Protein AF-A0AB39QUK4-F1 (afdb_monomer)

pLDDT: mean 76.25, std 20.43, range [28.23, 97.81]

Secondary structure (DSSP, 8-state):
---------------------------------------HHHHHHHHHHHHHHHHHHHHHHHHHHHHTT-S------PPPPPPTT--SS--TTSHHHHHHHHGGGEEEEEEEETTT--EEEEEEEE-STT-EEEEEHHHHHHHHHS-EEEEEEETTS-EEEEEEEEEETTTTEEEEEE-S-----PPPPPPTT--TT-----

Foldseek 3Di:
DDDDDDDDDDDDDDDDDDDDDDDDDDPPPPPPPPPPPDCPVVVVVVVVVVVVVVVVVCVVVVVVCVVVVVDPPPPDPDDPDDPPPDPPDDDCPPPVNVCVLQQQFKKKKWKAAPQPRDIAIDMWGAADQQAKIKDFQVRCVSCVPRNIWIWIAGSVRDIFTWDWPDHDPVVRMTIIGTPDDGPRDGDDDDDPPDDPDDDDDD

Nearest PDB structures (foldseek):
  1y8t-assembly1_C  TM=9.220E-01  e=3.228E-09  Mycobacterium tuberculosis H37Rv
  7w4t-assembly1_A-3  TM=9.176E-01  e=7.264E-09  Mycobacterium tuberculosis H37Rv
  7w22-assembly1_A  TM=9.007E-01  e=6.855E-09  Mycobacterium tuberculosis H37Rv
  7w4r-assembly1_A  TM=9.167E-01  e=1.836E-08  Mycobacterium tuberculosis H37Rv
  7w4u-assembly1_A  TM=9.007E-01  e=3.093E-08  Mycobacterium tuberculosis H37Rv

Structure (mmCIF, N/CA/C/O backbone):
data_AF-A0AB39QUK4-F1
#
_entry.id   AF-A0AB39QUK4-F1
#
loop_
_atom_site.group_PDB
_atom_site.id
_atom_site.type_symbol
_atom_site.label_atom_id
_atom_site.label_alt_id
_atom_site.label_comp_id
_atom_site.label_asym_id
_atom_site.label_entity_id
_atom_site.label_seq_id
_atom_site.pdbx_PDB_ins_code
_atom_site.Cartn_x
_atom_site.Cartn_y
_atom_site.Cartn_z
_atom_site.occupancy
_atom_site.B_iso_or_equiv
_atom_site.auth_seq_id
_atom_site.auth_comp_id
_atom_site.auth_asym_id
_atom_site.auth_atom_id
_atom_site.pdbx_PDB_model_num
ATOM 1 N N . MET A 1 1 ? -2.797 -25.464 94.669 1.00 44.72 1 MET A N 1
ATOM 2 C CA . MET A 1 1 ? -1.493 -24.812 94.442 1.00 44.72 1 MET A CA 1
ATOM 3 C C . MET A 1 1 ? -1.703 -23.962 93.215 1.00 44.72 1 MET A C 1
ATOM 5 O O . MET A 1 1 ? -2.208 -24.487 92.232 1.00 44.72 1 MET A O 1
ATOM 9 N N . ASP A 1 2 ? -1.512 -22.665 93.385 1.00 43.62 2 ASP A N 1
ATOM 10 C CA . ASP A 1 2 ? -2.050 -21.581 92.558 1.00 43.62 2 ASP A CA 1
ATOM 11 C C . ASP A 1 2 ? -0.898 -20.645 92.155 1.00 43.62 2 ASP A C 1
ATOM 13 O O . ASP A 1 2 ? 0.206 -20.826 92.676 1.00 43.62 2 ASP A O 1
ATOM 17 N N . GLU A 1 3 ? -1.173 -19.659 91.294 1.00 44.34 3 GLU A N 1
ATOM 18 C CA . GLU A 1 3 ? -0.217 -18.706 90.696 1.00 44.34 3 GLU A CA 1
ATOM 19 C C . GLU A 1 3 ? 0.746 -19.373 89.677 1.00 44.34 3 GLU A C 1
ATOM 21 O O . GLU A 1 3 ? 1.198 -20.502 89.851 1.00 44.34 3 GLU A O 1
ATOM 26 N N . GLY A 1 4 ? 1.152 -18.763 88.561 1.00 39.19 4 GLY A N 1
ATOM 27 C CA . GLY A 1 4 ? 0.895 -17.432 88.004 1.00 39.19 4 GLY A CA 1
ATOM 28 C C . GLY A 1 4 ? 1.990 -17.128 86.962 1.00 39.19 4 GLY A C 1
ATOM 29 O O . GLY A 1 4 ? 3.138 -17.523 87.157 1.00 39.19 4 GLY A O 1
ATOM 30 N N . ILE A 1 5 ? 1.676 -16.484 85.830 1.00 54.88 5 ILE A N 1
ATOM 31 C CA . ILE A 1 5 ? 2.692 -16.118 84.814 1.00 54.88 5 ILE A CA 1
ATOM 32 C C . ILE A 1 5 ? 3.430 -14.842 85.245 1.00 54.88 5 ILE A C 1
ATOM 34 O O . ILE A 1 5 ? 2.769 -13.866 85.599 1.00 54.88 5 ILE A O 1
ATOM 38 N N . PRO A 1 6 ? 4.764 -14.779 85.068 1.00 58.59 6 PRO A N 1
ATOM 39 C CA . PRO A 1 6 ? 5.413 -13.500 84.796 1.00 58.59 6 PRO A CA 1
ATOM 40 C C . PRO A 1 6 ? 6.337 -13.510 83.562 1.00 58.59 6 PRO A C 1
ATOM 42 O O . PRO A 1 6 ? 7.096 -14.442 83.303 1.00 58.59 6 PRO A O 1
ATOM 45 N N . THR A 1 7 ? 6.309 -12.389 82.842 1.00 50.09 7 THR A N 1
ATOM 46 C CA . THR A 1 7 ? 7.284 -11.958 81.822 1.00 50.09 7 THR A CA 1
ATOM 47 C C . THR A 1 7 ? 7.965 -10.654 82.267 1.00 50.09 7 THR A C 1
ATOM 49 O O . THR A 1 7 ? 7.388 -9.934 83.080 1.00 50.09 7 THR A O 1
ATOM 52 N N . SER A 1 8 ? 9.085 -10.270 81.625 1.00 45.91 8 SER A N 1
ATOM 53 C CA . SER A 1 8 ? 9.864 -9.017 81.849 1.00 45.91 8 SER A CA 1
ATOM 54 C C . SER A 1 8 ? 10.762 -9.026 83.108 1.00 45.91 8 SER A C 1
ATOM 56 O O . SER A 1 8 ? 10.507 -9.857 83.980 1.00 45.91 8 SER A O 1
ATOM 58 N N . PRO A 1 9 ? 11.849 -8.207 83.217 1.00 49.88 9 PRO A N 1
ATOM 59 C CA . PRO A 1 9 ? 12.037 -6.788 82.797 1.00 49.88 9 PRO A CA 1
ATOM 60 C C . PRO A 1 9 ? 13.276 -6.551 81.869 1.00 49.88 9 PRO A C 1
ATOM 62 O O . PRO A 1 9 ? 13.897 -7.526 81.464 1.00 49.88 9 PRO A O 1
ATOM 65 N N . GLY A 1 10 ? 13.750 -5.348 81.468 1.00 32.50 10 GLY A N 1
ATOM 66 C CA . GLY A 1 10 ? 13.354 -3.925 81.635 1.00 32.50 10 GLY A CA 1
ATOM 67 C C . GLY A 1 10 ? 14.445 -2.932 81.113 1.00 32.50 10 GLY A C 1
ATOM 68 O O . GLY A 1 10 ? 15.577 -3.345 80.880 1.00 32.50 10 GLY A O 1
ATOM 69 N N . THR A 1 11 ? 14.112 -1.641 80.917 1.00 38.25 11 THR A N 1
ATOM 70 C CA . THR A 1 11 ? 14.932 -0.494 80.379 1.00 38.25 11 THR A CA 1
ATOM 71 C C . THR A 1 11 ? 15.335 0.537 81.479 1.00 38.25 11 THR A C 1
ATOM 73 O O . THR A 1 11 ? 14.935 0.276 82.616 1.00 38.25 11 THR A O 1
ATOM 76 N N . PRO A 1 12 ? 16.043 1.699 81.258 1.00 46.16 12 PRO A N 1
ATOM 77 C CA . PRO A 1 12 ? 16.538 2.414 80.040 1.00 46.16 12 PRO A CA 1
ATOM 78 C C . PRO A 1 12 ? 18.041 2.884 80.124 1.00 46.16 12 PRO A C 1
ATOM 80 O O . PRO A 1 12 ? 18.787 2.312 80.912 1.00 46.16 12 PRO A O 1
ATOM 83 N N . GLY A 1 13 ? 18.485 3.939 79.387 1.00 33.22 13 GLY A N 1
ATOM 84 C CA . GLY A 1 13 ? 19.632 4.792 79.826 1.00 33.22 13 GLY A CA 1
ATOM 85 C C . GLY A 1 13 ? 20.534 5.567 78.817 1.00 33.22 13 GLY A C 1
ATOM 86 O O . GLY A 1 13 ? 21.681 5.190 78.625 1.00 33.22 13 GLY A O 1
ATOM 87 N N . ASP A 1 14 ? 20.041 6.663 78.227 1.00 35.12 14 ASP A N 1
ATOM 88 C CA . ASP A 1 14 ? 20.630 8.016 77.993 1.00 3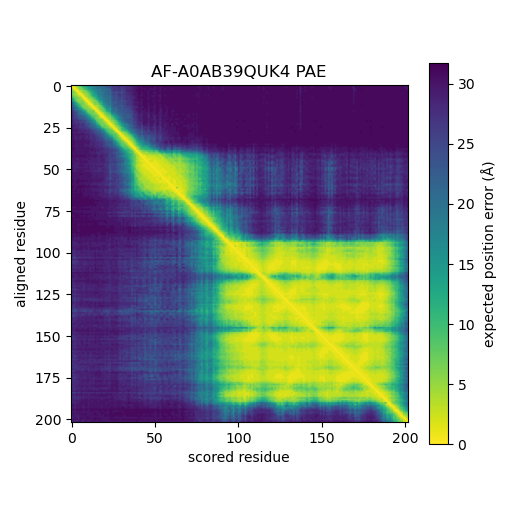5.12 14 ASP A CA 1
ATOM 89 C C . ASP A 1 14 ? 22.159 8.363 77.877 1.00 35.12 14 ASP A C 1
ATOM 91 O O . ASP A 1 14 ? 22.948 8.207 78.801 1.00 35.12 14 ASP A O 1
ATOM 95 N N . THR A 1 15 ? 22.480 9.072 76.774 1.00 36.03 15 THR A N 1
ATOM 96 C CA . THR A 1 15 ? 23.103 10.433 76.642 1.00 36.03 15 THR A CA 1
ATOM 97 C C . THR A 1 15 ? 24.513 10.822 77.198 1.00 36.03 15 THR A C 1
ATOM 99 O O . THR A 1 15 ? 24.744 10.881 78.401 1.00 36.03 15 THR A O 1
ATOM 102 N N . THR A 1 16 ? 25.330 11.424 76.298 1.00 35.38 16 THR A N 1
ATOM 103 C CA . THR A 1 16 ? 26.298 12.571 76.457 1.00 35.38 16 THR A CA 1
ATOM 104 C C . THR A 1 16 ? 27.831 12.335 76.431 1.00 35.38 16 THR A C 1
ATOM 106 O O . THR A 1 16 ? 28.390 11.727 77.333 1.00 35.38 16 THR A O 1
ATOM 109 N N . GLY A 1 17 ? 28.520 13.041 75.509 1.00 28.23 17 GLY A N 1
ATOM 110 C CA . GLY A 1 17 ? 29.919 13.524 75.638 1.00 28.23 17 GLY A CA 1
ATOM 111 C C . GLY A 1 17 ? 31.058 12.531 75.314 1.00 28.23 17 GLY A C 1
ATOM 112 O O . GLY A 1 17 ? 30.870 11.329 75.397 1.00 28.23 17 GLY A O 1
ATOM 113 N N . ASN A 1 18 ? 32.282 12.949 74.951 1.00 36.59 18 ASN A N 1
ATOM 114 C CA . ASN A 1 18 ? 32.805 14.271 74.562 1.00 36.59 18 ASN A CA 1
ATOM 115 C C . ASN A 1 18 ? 34.173 14.097 73.824 1.00 36.59 18 ASN A C 1
ATOM 117 O O . ASN A 1 18 ? 34.955 13.278 74.278 1.00 36.59 18 ASN A O 1
ATOM 121 N N . THR A 1 19 ? 34.405 14.846 72.724 1.00 36.53 19 THR A N 1
ATOM 122 C CA . THR A 1 19 ? 35.658 15.290 72.003 1.00 36.53 19 THR A CA 1
ATOM 123 C C . THR A 1 19 ? 37.094 14.756 72.322 1.00 36.53 19 THR A C 1
ATOM 125 O O . THR A 1 19 ? 37.320 14.192 73.384 1.00 36.53 19 THR A O 1
ATOM 128 N N . PRO A 1 20 ? 38.161 15.070 71.521 1.00 45.28 20 PRO A N 1
ATOM 129 C CA . PRO A 1 20 ? 38.280 15.484 70.099 1.00 45.28 20 PRO A CA 1
ATOM 130 C C . PRO A 1 20 ? 39.441 14.789 69.304 1.00 45.28 20 PRO A C 1
ATOM 132 O O . PRO A 1 20 ? 40.167 13.958 69.836 1.00 45.28 20 PRO A O 1
ATOM 135 N N . ALA A 1 21 ? 39.678 15.279 68.069 1.00 31.61 21 ALA A N 1
ATOM 136 C CA . ALA A 1 21 ? 40.970 15.407 67.348 1.00 31.61 21 ALA A CA 1
ATOM 137 C C . ALA A 1 21 ? 41.280 14.454 66.166 1.00 31.61 21 ALA A C 1
ATOM 139 O O . ALA A 1 21 ? 41.809 13.364 66.343 1.00 31.61 21 ALA A O 1
ATOM 140 N N . LEU A 1 22 ? 41.153 14.977 64.937 1.00 35.06 22 LEU A N 1
ATOM 141 C CA . LEU A 1 22 ? 42.323 15.446 64.172 1.00 35.06 22 LEU A CA 1
ATOM 142 C C . LEU A 1 22 ? 41.890 16.516 63.148 1.00 35.06 22 LEU A C 1
ATOM 144 O O . LEU A 1 22 ? 40.766 16.484 62.651 1.00 35.06 22 LEU A O 1
ATOM 148 N N . ALA A 1 23 ? 42.755 17.490 62.866 1.00 39.50 23 ALA A N 1
ATOM 149 C CA . ALA A 1 23 ? 42.455 18.589 61.952 1.00 39.50 23 ALA A CA 1
ATOM 150 C C . ALA A 1 23 ? 42.583 18.177 60.475 1.00 39.50 23 ALA A C 1
ATOM 152 O O . ALA A 1 23 ? 43.534 17.489 60.106 1.00 39.50 23 ALA A O 1
ATOM 153 N N . GLN A 1 24 ? 41.707 18.710 59.619 1.00 41.81 24 GLN A N 1
ATOM 154 C CA . GLN A 1 24 ? 42.041 18.965 58.217 1.00 41.81 24 GLN A CA 1
ATOM 155 C C . GLN A 1 24 ? 41.716 20.418 57.879 1.00 41.81 24 GLN A C 1
ATOM 157 O O . GLN A 1 24 ? 40.567 20.801 57.672 1.00 41.81 24 GLN A O 1
ATOM 162 N N . ASP A 1 25 ? 42.777 21.217 57.871 1.00 37.81 25 ASP A N 1
ATOM 163 C CA . ASP A 1 25 ? 42.781 22.590 57.392 1.00 37.81 25 ASP A CA 1
ATOM 164 C C . ASP A 1 25 ? 42.600 22.593 55.865 1.00 37.81 25 ASP A C 1
ATOM 166 O O . ASP A 1 25 ? 43.186 21.769 55.159 1.00 37.81 25 ASP A O 1
ATOM 170 N N . GLY A 1 26 ? 41.755 23.479 55.344 1.00 38.62 26 GLY A N 1
ATOM 171 C CA . GLY A 1 26 ? 41.251 23.335 53.973 1.00 38.62 26 GLY A CA 1
ATOM 172 C C . GLY A 1 26 ? 40.428 24.516 53.480 1.00 38.62 26 GLY A C 1
ATOM 173 O O . GLY A 1 26 ? 39.444 24.332 52.763 1.00 38.62 26 GLY A O 1
ATOM 174 N N . THR A 1 27 ? 40.806 25.730 53.890 1.00 43.62 27 THR A N 1
ATOM 175 C CA . THR A 1 27 ? 40.152 26.978 53.474 1.00 43.62 27 THR A CA 1
ATOM 176 C C . THR A 1 27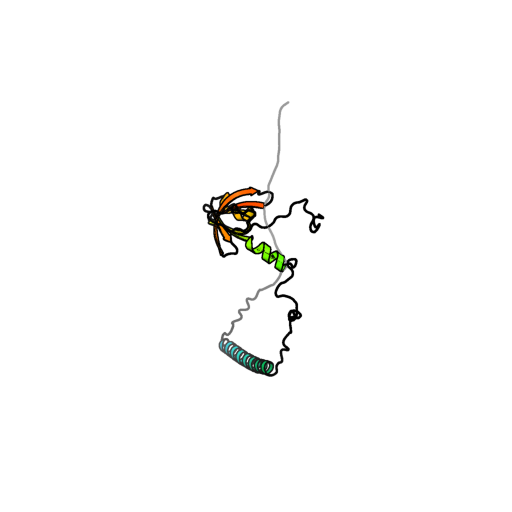 ? 40.049 27.048 51.948 1.00 43.62 27 THR A C 1
ATOM 178 O O . THR A 1 27 ? 41.018 27.366 51.257 1.00 43.62 27 THR A O 1
ATOM 181 N N . THR A 1 28 ? 38.851 26.792 51.412 1.00 44.62 28 THR A N 1
ATOM 182 C CA . THR A 1 28 ? 38.539 27.041 50.000 1.00 44.62 28 THR A CA 1
ATOM 183 C C . THR A 1 28 ? 38.440 28.547 49.812 1.00 44.62 28 THR A C 1
ATOM 185 O O . THR A 1 28 ? 37.370 29.149 49.896 1.00 44.62 28 THR A O 1
ATOM 188 N N . GLY A 1 29 ? 39.598 29.173 49.606 1.00 40.00 29 GLY A N 1
ATOM 189 C CA . GLY A 1 29 ? 39.691 30.581 49.270 1.00 40.00 29 GLY A CA 1
ATOM 190 C C . GLY A 1 29 ? 38.925 30.831 47.980 1.00 40.00 29 GLY A C 1
ATOM 191 O O . GLY A 1 29 ? 39.355 30.412 46.906 1.00 40.00 29 GLY A O 1
ATOM 192 N N . ALA A 1 30 ? 37.794 31.528 48.082 1.00 43.28 30 ALA A N 1
ATOM 193 C CA . ALA A 1 30 ? 37.079 32.033 46.925 1.00 43.28 30 ALA A CA 1
ATOM 194 C C . ALA A 1 30 ? 37.968 33.069 46.222 1.00 43.28 30 ALA A C 1
ATOM 196 O O . ALA A 1 30 ? 37.940 34.259 46.542 1.00 43.28 30 ALA A O 1
ATOM 197 N N . VAL A 1 31 ? 38.787 32.612 45.270 1.00 42.25 31 VAL A N 1
ATOM 198 C CA . VAL A 1 31 ? 39.588 33.487 44.414 1.00 42.25 31 VAL A CA 1
ATOM 199 C C . VAL A 1 31 ? 38.622 34.253 43.520 1.00 42.25 31 VAL A C 1
ATOM 201 O O . VAL A 1 31 ? 38.271 33.823 42.419 1.00 42.25 31 VAL A O 1
ATOM 204 N N . VAL A 1 32 ? 38.184 35.417 44.000 1.00 46.66 32 VAL A N 1
ATOM 205 C CA . VAL A 1 32 ? 37.456 36.397 43.201 1.00 46.66 32 VAL A CA 1
ATOM 206 C C . VAL A 1 32 ? 38.425 36.931 42.153 1.00 46.66 32 VAL A C 1
ATOM 208 O O . VAL A 1 32 ? 39.083 37.958 42.332 1.00 46.66 32 VAL A O 1
ATOM 211 N N . VAL A 1 33 ? 38.514 36.226 41.022 1.00 48.91 33 VAL A N 1
ATOM 212 C CA . VAL A 1 33 ? 39.170 36.731 39.819 1.00 48.91 33 VAL A CA 1
ATOM 213 C C . VAL A 1 33 ? 38.351 37.926 39.344 1.00 48.91 33 VAL A C 1
ATOM 215 O O . VAL A 1 33 ? 37.402 37.795 38.570 1.00 48.91 33 VAL A O 1
ATOM 218 N N . ARG A 1 34 ? 38.722 39.120 39.822 1.00 45.47 34 ARG A N 1
ATOM 219 C CA . ARG A 1 34 ? 38.178 40.405 39.378 1.00 45.47 34 ARG A CA 1
ATOM 220 C C . ARG A 1 34 ? 38.572 40.614 37.916 1.00 45.47 34 ARG A C 1
ATOM 222 O O . ARG A 1 34 ? 39.557 41.281 37.601 1.00 45.47 34 ARG A O 1
ATOM 229 N N . ARG A 1 35 ? 37.812 39.993 37.012 1.00 48.66 35 ARG A N 1
ATOM 230 C CA . ARG A 1 35 ? 38.087 39.924 35.575 1.00 48.66 35 ARG A CA 1
ATOM 231 C C . ARG A 1 35 ? 37.988 41.327 34.977 1.00 48.66 35 ARG A C 1
ATOM 233 O O . ARG A 1 35 ? 36.908 41.779 34.609 1.00 48.66 35 ARG A O 1
ATOM 240 N N . ARG A 1 36 ? 39.127 42.027 34.903 1.00 49.25 36 ARG A N 1
ATOM 241 C CA . ARG A 1 36 ? 39.266 43.399 34.387 1.00 49.25 36 ARG A CA 1
ATOM 242 C C . ARG A 1 36 ? 38.818 43.454 32.922 1.00 49.25 36 ARG A C 1
ATOM 244 O O . ARG A 1 36 ? 39.601 43.227 32.004 1.00 49.25 36 ARG A O 1
ATOM 251 N N . SER A 1 37 ? 37.536 43.729 32.698 1.00 51.81 37 SER A N 1
ATOM 252 C CA . SER A 1 37 ? 36.882 43.655 31.390 1.00 51.81 37 SER A CA 1
ATOM 253 C C . SER A 1 37 ? 37.222 44.860 30.508 1.00 51.81 37 SER A C 1
ATOM 255 O O . SER A 1 37 ? 36.383 45.730 30.289 1.00 51.81 37 SER A O 1
ATOM 257 N N . ARG A 1 38 ? 38.459 44.928 29.999 1.00 55.91 38 ARG A N 1
ATOM 258 C CA . ARG A 1 38 ? 38.892 46.021 29.106 1.00 55.91 38 ARG A CA 1
ATOM 259 C C . ARG A 1 38 ? 39.563 45.590 27.796 1.00 55.91 38 ARG A C 1
ATOM 261 O O . ARG A 1 38 ? 40.057 46.442 27.075 1.00 55.91 38 ARG A O 1
ATOM 268 N N . SER A 1 39 ? 39.519 44.298 27.460 1.00 58.50 39 SER A N 1
ATOM 269 C CA . SER A 1 39 ? 40.094 43.736 26.222 1.00 58.50 39 SER A CA 1
ATOM 270 C C . SER A 1 39 ? 39.120 42.916 25.362 1.00 58.50 39 SER A C 1
ATOM 272 O O . SER A 1 39 ? 39.518 42.406 24.322 1.00 58.50 39 SER A O 1
ATOM 274 N N . ARG A 1 40 ? 37.827 42.795 25.721 1.00 60.06 40 ARG A N 1
ATOM 275 C CA . ARG A 1 40 ? 36.852 42.061 24.875 1.00 60.06 40 ARG A CA 1
ATOM 276 C C . ARG A 1 40 ? 36.806 42.616 23.441 1.00 60.06 40 ARG A C 1
ATOM 278 O O . ARG A 1 40 ? 36.806 41.833 22.503 1.00 60.06 40 ARG A O 1
ATOM 285 N N . GLY A 1 41 ? 36.857 43.942 23.277 1.00 60.91 41 GLY A N 1
ATOM 286 C CA . GLY A 1 41 ? 36.929 44.584 21.960 1.00 60.91 41 GLY A CA 1
ATOM 287 C C . GLY A 1 41 ? 38.209 44.252 21.184 1.00 60.91 41 GLY A C 1
ATOM 288 O O . GLY A 1 41 ? 38.128 43.911 20.011 1.00 60.91 41 GLY A O 1
ATOM 289 N N . THR A 1 42 ? 39.381 44.266 21.830 1.00 69.06 42 THR A N 1
ATOM 290 C CA . THR A 1 42 ? 40.654 43.946 21.156 1.00 69.06 42 THR A CA 1
ATOM 291 C C . THR A 1 42 ? 40.762 42.465 20.791 1.00 69.06 42 THR A C 1
ATOM 293 O O . THR A 1 42 ? 41.303 42.148 19.737 1.00 69.06 42 THR A O 1
ATOM 296 N N . PHE A 1 43 ? 40.196 41.561 21.599 1.00 75.12 43 PHE A N 1
ATOM 297 C CA . PHE A 1 43 ? 40.073 40.142 21.242 1.00 75.12 43 PHE A CA 1
ATOM 298 C C . PHE A 1 43 ? 39.130 39.917 20.053 1.00 75.12 43 PHE A C 1
ATOM 300 O O . PHE A 1 43 ? 39.469 39.142 19.165 1.00 75.12 43 PHE A O 1
ATOM 307 N N . VAL A 1 44 ? 37.985 40.610 19.996 1.00 80.56 44 VAL A N 1
ATOM 308 C CA . VAL A 1 44 ? 37.060 40.527 18.849 1.00 80.56 44 VAL A CA 1
ATOM 309 C C . VAL A 1 44 ? 37.714 41.065 17.574 1.00 80.56 44 VAL A C 1
ATOM 311 O O . VAL A 1 44 ? 37.673 40.389 16.552 1.00 80.56 44 VAL A O 1
ATOM 314 N N . VAL A 1 45 ? 38.380 42.224 17.631 1.00 84.19 45 VAL A N 1
ATOM 315 C CA . VAL A 1 45 ? 39.108 42.786 16.478 1.00 84.19 45 VAL A CA 1
ATOM 316 C C . VAL A 1 45 ? 40.241 41.857 16.029 1.00 84.19 45 VAL A C 1
ATOM 318 O O . VAL A 1 45 ? 40.354 41.579 14.839 1.00 84.19 45 VAL A O 1
ATOM 321 N N . GLY A 1 46 ? 41.035 41.315 16.959 1.00 87.69 46 GLY A N 1
ATOM 322 C CA . GLY A 1 46 ? 42.105 40.365 16.639 1.00 87.69 46 GLY A CA 1
ATOM 323 C C . GLY A 1 46 ? 41.592 39.081 15.978 1.00 87.69 46 GLY A C 1
ATOM 324 O O . GLY A 1 46 ? 42.159 38.636 14.983 1.00 87.69 46 GLY A O 1
ATOM 325 N N . ALA A 1 47 ? 40.482 38.522 16.474 1.00 84.75 47 ALA A N 1
ATOM 326 C CA . ALA A 1 47 ? 39.838 37.357 15.869 1.00 84.75 47 ALA A CA 1
ATOM 327 C C . ALA A 1 47 ? 39.285 37.657 14.463 1.00 84.75 47 ALA A C 1
ATOM 329 O O . ALA A 1 47 ? 39.420 36.831 13.564 1.00 84.75 47 ALA A O 1
ATOM 330 N N . LEU A 1 48 ? 38.705 38.844 14.254 1.00 88.88 48 LEU A N 1
ATOM 331 C CA . LEU A 1 48 ? 38.152 39.259 12.962 1.00 88.88 48 LEU A CA 1
ATOM 332 C C . LEU A 1 48 ? 39.268 39.459 11.922 1.00 88.88 48 LEU A C 1
ATOM 334 O O . LEU A 1 48 ? 39.166 38.936 10.815 1.00 88.88 48 LEU A O 1
ATOM 338 N N . VAL A 1 49 ? 40.375 40.111 12.298 1.00 92.69 49 VAL A N 1
ATOM 339 C CA . VAL A 1 49 ? 41.572 40.244 11.445 1.00 92.69 49 VAL A CA 1
ATOM 340 C C . VAL A 1 49 ? 42.160 38.875 11.097 1.00 92.69 49 VAL A C 1
ATOM 342 O O . VAL A 1 49 ? 42.438 38.620 9.927 1.00 92.69 49 VAL A O 1
ATOM 345 N N . LEU A 1 50 ? 42.296 37.968 12.072 1.00 90.19 50 LEU A N 1
ATOM 346 C CA . LEU A 1 50 ? 42.783 36.608 11.824 1.00 90.19 50 LEU A CA 1
ATOM 347 C C . LEU A 1 50 ? 41.880 35.847 10.839 1.00 90.19 50 LEU A C 1
ATOM 349 O O . LEU A 1 50 ? 42.393 35.178 9.948 1.00 90.19 50 LEU A O 1
ATOM 353 N N . CYS A 1 51 ? 40.558 35.987 10.972 1.00 89.88 51 CYS A N 1
ATOM 354 C CA . CYS A 1 51 ? 39.569 35.354 10.098 1.00 89.88 51 CYS A CA 1
ATOM 355 C C . CYS A 1 51 ? 39.630 35.894 8.656 1.00 89.88 51 CYS A C 1
ATOM 357 O O . CYS A 1 51 ? 39.580 35.126 7.698 1.00 89.88 51 CYS A O 1
ATOM 359 N N . VAL A 1 52 ? 39.804 37.210 8.485 1.00 92.31 52 VAL A N 1
ATOM 360 C CA . VAL A 1 52 ? 39.980 37.831 7.159 1.00 92.31 52 VAL A CA 1
ATOM 361 C C . VAL A 1 52 ? 41.299 37.398 6.514 1.00 92.31 52 VAL A C 1
ATOM 363 O O . VAL A 1 52 ? 41.315 37.075 5.329 1.00 92.31 52 VAL A O 1
ATOM 366 N N . LEU A 1 53 ? 42.396 37.341 7.277 1.00 94.19 53 LEU A N 1
ATOM 367 C CA . LEU A 1 53 ? 43.700 36.911 6.763 1.00 94.19 53 LEU A CA 1
ATOM 368 C C . LEU A 1 53 ? 43.701 35.430 6.358 1.00 94.19 53 LEU A C 1
ATOM 370 O O . LEU A 1 53 ? 44.159 35.104 5.264 1.00 94.19 53 LEU A O 1
ATOM 374 N N . SER A 1 54 ? 43.160 34.536 7.192 1.00 87.62 54 SER A N 1
ATOM 375 C CA . SER A 1 54 ? 43.067 33.111 6.855 1.00 87.62 54 SER A CA 1
ATOM 376 C C . SER A 1 54 ? 42.107 32.860 5.688 1.00 87.62 54 SER A C 1
ATOM 378 O O . SER A 1 54 ? 42.434 32.073 4.801 1.00 87.62 54 SER A O 1
ATOM 380 N N . GLY A 1 55 ? 40.982 33.581 5.625 1.00 90.88 55 GLY A N 1
ATOM 381 C CA . GLY A 1 55 ? 40.054 33.548 4.494 1.00 90.88 55 GLY A CA 1
ATOM 382 C C . GLY A 1 55 ? 40.682 34.032 3.182 1.00 90.88 55 GLY A C 1
ATOM 383 O O . GLY A 1 55 ? 40.504 33.390 2.151 1.00 90.88 55 GLY A O 1
ATOM 384 N N . ALA A 1 56 ? 41.472 35.110 3.209 1.00 92.19 56 ALA A N 1
ATOM 385 C CA . ALA A 1 56 ? 42.166 35.621 2.026 1.00 92.19 56 ALA A CA 1
ATOM 386 C C . ALA A 1 56 ? 43.250 34.652 1.521 1.00 92.19 56 ALA A C 1
ATOM 388 O O . ALA A 1 56 ? 43.319 34.374 0.324 1.00 92.19 56 ALA A O 1
ATOM 389 N N . VAL A 1 57 ? 44.065 34.088 2.422 1.00 93.31 57 VAL A N 1
ATOM 390 C CA . VAL A 1 57 ? 45.095 33.094 2.064 1.00 93.31 57 VAL A CA 1
ATOM 391 C C . VAL A 1 57 ? 44.457 31.800 1.545 1.00 93.31 57 VAL A C 1
ATOM 393 O O . VAL A 1 57 ? 44.880 31.281 0.510 1.00 93.31 57 VAL A O 1
ATOM 396 N N . GLY A 1 58 ? 43.412 31.301 2.212 1.00 88.25 58 GLY A N 1
ATOM 397 C CA . GLY A 1 58 ? 42.642 30.130 1.779 1.00 88.25 58 GLY A CA 1
ATOM 398 C C . GLY A 1 58 ? 41.938 30.332 0.433 1.00 88.25 58 GLY A C 1
ATOM 399 O O . GLY A 1 58 ? 41.958 29.442 -0.412 1.00 88.25 58 GLY A O 1
ATOM 400 N N . GLY A 1 59 ? 41.377 31.520 0.189 1.00 87.94 59 GLY A N 1
ATOM 401 C CA . GLY A 1 59 ? 40.747 31.870 -1.085 1.00 87.94 59 GLY A CA 1
ATOM 402 C C . GLY A 1 59 ? 41.746 31.969 -2.240 1.00 87.94 59 GLY A C 1
ATOM 403 O O . GLY A 1 59 ? 41.492 31.431 -3.315 1.00 87.94 59 GLY A O 1
ATOM 404 N N . LEU A 1 60 ? 42.906 32.599 -2.019 1.00 88.00 60 LEU A N 1
ATOM 405 C CA . LEU A 1 60 ? 43.966 32.703 -3.029 1.00 88.00 60 LEU A CA 1
ATOM 406 C C . LEU A 1 60 ? 44.581 31.339 -3.366 1.00 88.00 60 LEU A C 1
ATOM 408 O O . LEU A 1 60 ? 44.765 31.024 -4.541 1.00 88.00 60 LEU A O 1
ATOM 412 N N . THR A 1 61 ? 44.870 30.515 -2.356 1.00 84.81 61 THR A N 1
ATOM 413 C CA . THR A 1 61 ? 45.384 29.155 -2.580 1.00 84.81 61 THR A CA 1
ATOM 414 C C . THR A 1 61 ? 44.343 28.275 -3.268 1.00 84.81 61 THR A C 1
ATOM 416 O O . THR A 1 61 ? 44.667 27.659 -4.280 1.00 84.81 61 THR A O 1
ATOM 419 N N . GLY A 1 62 ? 43.084 28.288 -2.816 1.00 84.00 62 GLY A N 1
ATOM 420 C CA . GLY A 1 62 ? 41.983 27.551 -3.446 1.00 84.00 62 GLY A CA 1
ATOM 421 C C . GLY A 1 62 ? 41.785 27.909 -4.923 1.00 84.00 62 GLY A C 1
ATOM 422 O O . GLY A 1 62 ? 41.807 27.022 -5.774 1.00 84.00 62 GLY A O 1
ATOM 423 N N . ALA A 1 63 ? 41.704 29.204 -5.246 1.00 84.31 63 ALA A N 1
ATOM 424 C CA . ALA A 1 63 ? 41.570 29.678 -6.627 1.00 84.31 63 ALA A CA 1
ATOM 425 C C . ALA A 1 63 ? 42.790 29.337 -7.506 1.00 84.31 63 ALA A C 1
ATOM 427 O O . ALA A 1 63 ? 42.657 29.179 -8.721 1.00 84.31 63 ALA A O 1
ATOM 428 N N . SER A 1 64 ? 43.987 29.213 -6.920 1.00 82.44 64 SER A N 1
ATOM 429 C CA . SER A 1 64 ? 45.170 28.756 -7.659 1.00 82.44 64 SER A CA 1
ATOM 430 C C . SER A 1 64 ? 45.151 27.244 -7.899 1.00 82.44 64 SER A C 1
ATOM 432 O O . SER A 1 64 ? 45.515 26.808 -8.991 1.00 82.44 64 SER A O 1
ATOM 434 N N . LEU A 1 65 ? 44.714 26.437 -6.924 1.00 80.31 65 LEU A N 1
ATOM 435 C CA . LEU A 1 65 ? 44.583 24.983 -7.088 1.00 80.31 65 LEU A CA 1
ATOM 436 C C . LEU A 1 65 ? 43.537 24.629 -8.155 1.00 80.31 65 LEU A C 1
ATOM 438 O O . LEU A 1 65 ? 43.789 23.742 -8.970 1.00 80.31 65 LEU A O 1
ATOM 442 N N . GLU A 1 66 ? 42.419 25.360 -8.199 1.00 76.50 66 GLU A N 1
ATOM 443 C CA . GLU A 1 66 ? 41.387 25.233 -9.236 1.00 76.50 66 GLU A CA 1
ATOM 444 C C . GLU A 1 66 ? 41.970 25.478 -10.639 1.00 76.50 66 GLU A C 1
ATOM 446 O O . GLU A 1 66 ? 41.848 24.635 -11.526 1.00 76.50 66 GLU A O 1
ATOM 451 N N . ARG A 1 67 ? 42.697 26.590 -10.826 1.00 75.00 67 ARG A N 1
ATOM 452 C CA . ARG A 1 67 ? 43.327 26.946 -12.114 1.00 75.00 67 ARG A CA 1
ATOM 453 C C . ARG A 1 67 ? 44.450 26.006 -12.547 1.00 75.00 67 ARG A C 1
ATOM 455 O O . ARG A 1 67 ? 44.721 25.910 -13.739 1.00 75.00 67 ARG A O 1
ATOM 462 N N . THR A 1 68 ? 45.111 25.345 -11.598 1.00 72.12 68 THR A N 1
ATOM 463 C CA . THR A 1 68 ? 46.235 24.430 -11.869 1.00 72.12 68 THR A CA 1
ATOM 464 C C . THR A 1 68 ? 45.773 22.968 -11.976 1.00 72.12 68 THR A C 1
ATOM 466 O O . THR A 1 68 ? 46.598 22.079 -12.155 1.00 72.12 68 THR A O 1
ATOM 469 N N . GLY A 1 69 ? 44.464 22.694 -11.871 1.00 64.25 69 GLY A N 1
ATOM 470 C CA . GLY A 1 69 ? 43.909 21.341 -11.996 1.00 64.25 69 GLY A CA 1
ATOM 471 C C . GLY A 1 69 ? 44.306 20.393 -10.858 1.00 64.25 69 GLY A C 1
ATOM 472 O O . GLY A 1 69 ? 44.353 19.185 -11.064 1.00 64.25 69 GLY A O 1
ATOM 473 N N . GLY A 1 70 ? 44.601 20.920 -9.662 1.00 58.44 70 GLY A N 1
ATOM 474 C CA . GLY A 1 70 ? 45.191 20.166 -8.540 1.00 58.44 70 GLY A CA 1
ATOM 475 C C . GLY A 1 70 ? 44.288 19.114 -7.881 1.00 58.44 70 GLY A C 1
ATOM 476 O O . GLY A 1 70 ? 44.700 18.468 -6.921 1.00 58.44 70 GLY A O 1
ATOM 477 N N . LEU A 1 71 ? 43.065 18.952 -8.381 1.00 64.12 71 LEU A N 1
ATOM 478 C CA . LEU A 1 71 ? 42.158 17.863 -8.065 1.00 64.12 71 LEU A CA 1
ATOM 479 C C . LEU A 1 71 ? 42.023 16.989 -9.312 1.00 64.12 71 LEU A C 1
ATOM 481 O O . LEU A 1 71 ? 41.183 17.229 -10.175 1.00 64.12 71 LEU A O 1
ATOM 485 N N . GLU A 1 72 ? 42.893 15.979 -9.409 1.00 63.75 72 GLU A N 1
ATOM 486 C CA . GLU A 1 72 ? 42.742 14.909 -10.392 1.00 63.75 72 GLU A CA 1
ATOM 487 C C . GLU A 1 72 ? 41.313 14.374 -10.266 1.00 63.75 72 GLU A C 1
ATOM 489 O O . GLU A 1 72 ? 40.879 13.975 -9.180 1.00 63.75 72 GLU A O 1
ATOM 494 N N . ALA A 1 73 ? 40.541 14.474 -11.349 1.00 66.44 73 ALA A N 1
ATOM 495 C CA . ALA A 1 73 ? 39.130 14.135 -11.317 1.00 66.44 73 ALA A CA 1
ATOM 496 C C . ALA A 1 73 ? 39.009 12.648 -10.983 1.00 66.44 73 ALA A C 1
ATOM 498 O O . ALA A 1 73 ? 39.277 11.810 -11.842 1.00 66.44 73 ALA A O 1
ATOM 499 N N . VAL A 1 74 ? 38.621 12.337 -9.740 1.00 62.78 74 VAL A N 1
ATOM 500 C CA . VAL A 1 74 ? 38.473 10.963 -9.254 1.00 62.78 74 VAL A CA 1
ATOM 501 C C . VAL A 1 74 ? 37.459 10.263 -10.145 1.00 62.78 74 VAL A C 1
ATOM 503 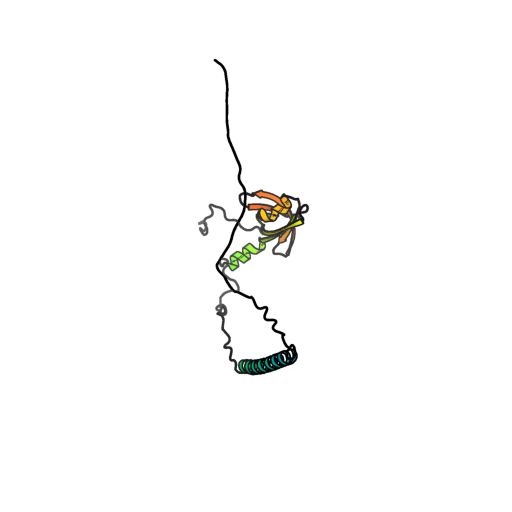O O . VAL A 1 74 ? 36.245 10.407 -9.982 1.00 62.78 74 VAL A O 1
ATOM 506 N N . GLN A 1 75 ? 37.973 9.517 -11.119 1.00 62.53 75 GLN A N 1
ATOM 507 C CA . GLN A 1 75 ? 37.185 8.724 -12.040 1.00 62.53 75 GLN A CA 1
ATOM 508 C C . GLN A 1 75 ? 36.689 7.501 -11.285 1.00 62.53 75 GLN A C 1
ATOM 510 O O . GLN A 1 75 ? 37.253 6.410 -11.331 1.00 62.53 75 GLN A O 1
ATOM 515 N N . LEU A 1 76 ? 35.591 7.733 -10.561 1.00 72.56 76 LEU A N 1
ATOM 516 C CA . LEU A 1 76 ? 34.689 6.693 -10.096 1.00 72.56 76 LEU A CA 1
ATOM 517 C C . LEU A 1 76 ? 34.452 5.726 -11.265 1.00 72.56 76 LEU A C 1
ATOM 519 O O . LEU A 1 76 ? 34.180 6.212 -12.366 1.00 72.56 76 LEU A O 1
ATOM 523 N N . PRO A 1 77 ? 34.528 4.399 -11.059 1.00 71.25 77 PRO A N 1
ATOM 524 C CA . PRO A 1 77 ? 34.251 3.419 -12.102 1.00 71.25 77 PRO A CA 1
ATOM 525 C C . PRO A 1 77 ? 32.866 3.632 -12.725 1.00 71.25 77 PRO A C 1
ATOM 527 O O . PRO A 1 77 ? 31.845 3.174 -12.209 1.00 71.25 77 PRO A O 1
ATOM 530 N N . GLN A 1 78 ? 32.824 4.356 -13.843 1.00 74.75 78 GLN A N 1
ATOM 531 C CA . GLN A 1 78 ? 31.609 4.539 -14.617 1.00 74.75 78 GLN A CA 1
ATOM 532 C C . GLN A 1 78 ? 31.382 3.273 -15.447 1.00 74.75 78 GLN A C 1
ATOM 534 O O . GLN A 1 78 ? 32.334 2.767 -16.052 1.00 74.75 78 GLN A O 1
ATOM 539 N N . PRO A 1 79 ? 30.148 2.742 -15.511 1.00 67.12 79 PRO A N 1
ATOM 540 C CA . PRO A 1 79 ? 29.821 1.689 -16.457 1.00 67.12 79 PRO A CA 1
ATOM 541 C C . PRO A 1 79 ? 30.170 2.168 -17.867 1.00 67.12 79 PRO A C 1
ATOM 543 O O . PRO A 1 79 ? 29.620 3.166 -18.335 1.00 67.12 79 PRO A O 1
ATOM 546 N N . GLY A 1 80 ? 31.104 1.477 -18.524 1.00 75.62 80 GLY A N 1
ATOM 547 C CA . GLY A 1 80 ? 31.498 1.816 -19.887 1.00 75.62 80 GLY A CA 1
ATOM 548 C C . GLY A 1 80 ? 30.297 1.776 -20.843 1.00 75.62 80 GLY A C 1
ATOM 549 O O . GLY A 1 80 ? 29.313 1.080 -20.556 1.00 75.62 80 GLY A O 1
ATOM 550 N N . PRO A 1 81 ? 30.359 2.488 -21.986 1.00 68.56 81 PRO A N 1
ATOM 551 C CA . PRO A 1 81 ? 29.314 2.423 -22.999 1.00 68.56 81 PRO A CA 1
ATOM 552 C C . PRO A 1 81 ? 28.976 0.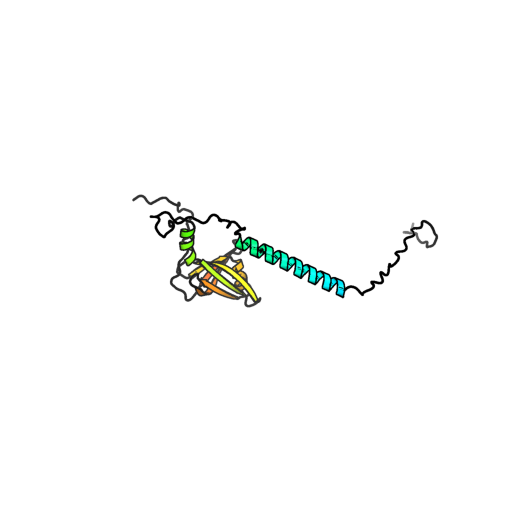960 -23.329 1.00 68.56 81 PRO A C 1
ATOM 554 O O . PRO A 1 81 ? 29.897 0.148 -23.473 1.00 68.56 81 PRO A O 1
ATOM 557 N N . PRO A 1 82 ? 27.686 0.587 -23.431 1.00 62.34 82 PRO A N 1
ATOM 558 C CA . PRO A 1 82 ? 27.321 -0.784 -23.758 1.00 62.34 82 PRO A CA 1
ATOM 559 C C . PRO A 1 82 ? 27.955 -1.174 -25.102 1.00 62.34 82 PRO A C 1
ATOM 561 O O . PRO A 1 82 ? 27.942 -0.363 -26.031 1.00 62.34 82 PRO A O 1
ATOM 564 N N . PRO A 1 83 ? 28.516 -2.393 -25.228 1.00 71.81 83 PRO A N 1
ATOM 565 C CA . PRO A 1 83 ? 29.207 -2.796 -26.445 1.00 71.81 83 PRO A CA 1
ATOM 566 C C . PRO A 1 83 ? 28.263 -2.720 -27.658 1.00 71.81 83 PRO A C 1
ATOM 568 O O . PRO A 1 83 ? 27.082 -3.076 -27.533 1.00 71.81 83 PRO A O 1
ATOM 571 N N . PRO A 1 84 ? 28.759 -2.268 -28.826 1.00 63.78 84 PRO A N 1
ATOM 572 C CA . PRO A 1 84 ? 27.941 -2.126 -30.023 1.00 63.78 84 PRO A CA 1
ATOM 573 C C . PRO A 1 84 ? 27.305 -3.470 -30.393 1.00 63.78 84 PRO A C 1
ATOM 575 O O . PRO A 1 84 ? 27.970 -4.503 -30.408 1.00 63.78 84 PRO A O 1
ATOM 578 N N . GLY A 1 85 ? 25.997 -3.455 -30.654 1.00 61.91 85 GLY A N 1
ATOM 579 C CA . GLY A 1 85 ? 25.201 -4.662 -30.900 1.00 61.91 85 GLY A CA 1
ATOM 580 C C . GLY A 1 85 ? 24.456 -5.210 -29.677 1.00 61.91 85 GLY A C 1
ATOM 581 O O . GLY A 1 85 ? 23.605 -6.081 -29.846 1.00 61.91 85 GLY A O 1
ATOM 582 N N . ARG A 1 86 ? 24.675 -4.688 -28.459 1.00 57.97 86 ARG A N 1
ATOM 583 C CA . ARG A 1 86 ? 23.761 -4.964 -27.338 1.00 57.97 86 ARG A CA 1
ATOM 584 C C . ARG A 1 86 ? 22.457 -4.175 -27.551 1.00 57.97 86 ARG A C 1
ATOM 586 O O . ARG A 1 86 ? 22.525 -2.946 -27.601 1.00 57.97 86 ARG A O 1
ATOM 593 N N . PRO A 1 87 ? 21.281 -4.821 -27.670 1.00 59.53 87 PRO A N 1
ATOM 594 C CA . PRO A 1 87 ? 20.024 -4.094 -27.824 1.00 59.53 87 PRO A CA 1
ATOM 595 C C . PRO A 1 87 ? 19.751 -3.206 -26.594 1.00 59.53 87 PRO A C 1
ATOM 597 O O . PRO A 1 87 ? 20.204 -3.542 -25.492 1.00 59.53 87 PRO A O 1
ATOM 600 N N . PRO A 1 88 ? 19.000 -2.095 -26.743 1.00 55.19 88 PRO A N 1
ATOM 601 C CA . PRO A 1 88 ? 18.573 -1.245 -25.632 1.00 55.19 88 PRO A CA 1
ATOM 602 C C . PRO A 1 88 ? 17.517 -1.975 -24.787 1.00 55.19 88 PRO A C 1
ATOM 604 O O . PRO A 1 88 ? 16.317 -1.736 -24.878 1.00 55.19 88 PRO A O 1
ATOM 607 N N . GLY A 1 89 ? 17.989 -2.922 -23.985 1.00 59.91 89 GLY A N 1
ATOM 608 C CA . GLY A 1 89 ? 17.185 -3.820 -23.176 1.00 59.91 89 GLY A CA 1
ATOM 609 C C . GLY A 1 89 ? 18.097 -4.790 -22.435 1.00 59.91 89 GLY A C 1
ATOM 610 O O . GLY A 1 89 ? 18.816 -5.585 -23.042 1.00 59.91 89 GLY A O 1
ATOM 611 N N . ARG A 1 90 ? 18.080 -4.730 -21.101 1.00 65.06 90 ARG A N 1
ATOM 612 C CA . ARG A 1 90 ? 18.641 -5.811 -20.281 1.00 65.06 90 ARG A CA 1
ATOM 613 C C . ARG A 1 90 ? 17.876 -7.110 -20.573 1.00 65.06 90 ARG A C 1
ATOM 615 O O . ARG A 1 90 ? 16.676 -7.036 -20.848 1.00 65.06 90 ARG A O 1
ATOM 622 N N . PRO A 1 91 ? 18.524 -8.288 -20.493 1.00 65.44 91 PRO A N 1
ATOM 623 C CA . PRO A 1 91 ? 17.803 -9.551 -20.597 1.00 65.44 91 PRO A CA 1
ATOM 624 C C . PRO A 1 91 ? 16.672 -9.580 -19.556 1.00 65.44 91 PRO A C 1
ATOM 626 O O . PRO A 1 91 ? 16.897 -9.149 -18.424 1.00 65.44 91 PRO A O 1
ATOM 629 N N . PRO A 1 92 ? 15.473 -10.096 -19.878 1.00 60.59 92 PRO A N 1
ATOM 630 C CA . PRO A 1 92 ? 14.328 -10.048 -18.965 1.00 60.59 92 PRO A CA 1
ATOM 631 C C . PRO A 1 92 ? 14.504 -10.859 -17.668 1.00 60.59 92 PRO A C 1
ATOM 633 O O . PRO A 1 92 ? 13.688 -10.695 -16.767 1.00 60.59 92 PRO A O 1
ATOM 636 N N . GLY A 1 93 ? 15.543 -11.700 -17.573 1.00 70.38 93 GLY A N 1
ATOM 637 C CA . GLY A 1 93 ? 15.960 -12.398 -16.349 1.00 70.38 93 GLY A CA 1
ATOM 638 C C . GLY A 1 93 ? 17.007 -11.662 -15.496 1.00 70.38 93 GLY A C 1
ATOM 639 O O . GLY A 1 93 ? 17.413 -12.189 -14.468 1.00 70.38 93 GLY A O 1
ATOM 640 N N . ASP A 1 94 ? 17.465 -10.470 -15.896 1.00 81.00 94 ASP A N 1
ATOM 641 C CA . ASP A 1 94 ? 18.255 -9.587 -15.022 1.00 81.00 94 ASP A CA 1
ATOM 642 C C . ASP A 1 94 ? 17.336 -8.979 -13.939 1.00 81.00 94 ASP A C 1
ATOM 644 O O . ASP A 1 94 ? 16.141 -8.774 -1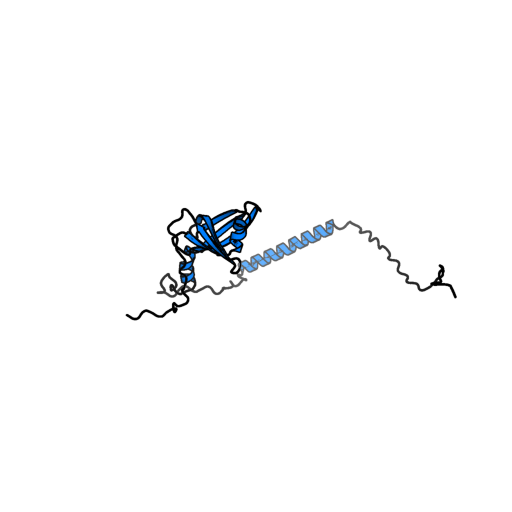4.170 1.00 81.00 94 ASP A O 1
ATOM 648 N N . VAL A 1 95 ? 17.883 -8.635 -12.771 1.00 84.06 95 VAL A N 1
ATOM 649 C CA . VAL A 1 95 ? 17.139 -8.118 -11.604 1.00 84.06 95 VAL A CA 1
ATOM 650 C C . VAL A 1 95 ? 16.301 -6.889 -11.973 1.00 84.06 95 VAL A C 1
ATOM 652 O O . VAL A 1 95 ? 15.155 -6.761 -11.545 1.00 84.06 95 VAL A O 1
ATOM 655 N N . ALA A 1 96 ? 16.827 -6.018 -12.839 1.00 82.00 96 ALA A N 1
ATOM 656 C CA . ALA A 1 96 ? 16.091 -4.861 -13.349 1.00 82.00 96 ALA A CA 1
ATOM 657 C C . ALA A 1 96 ? 14.870 -5.248 -14.212 1.00 82.00 96 ALA A C 1
ATOM 659 O O . ALA A 1 96 ? 13.859 -4.550 -14.189 1.00 82.00 96 ALA A O 1
ATOM 660 N N . GLY A 1 97 ? 14.942 -6.360 -14.953 1.00 80.50 97 GLY A N 1
ATOM 661 C CA . GLY A 1 97 ? 13.830 -6.898 -15.742 1.00 80.50 97 GLY A CA 1
ATOM 662 C C . GLY A 1 97 ? 12.743 -7.529 -14.870 1.00 80.50 97 GLY A C 1
ATOM 663 O O . GLY A 1 97 ? 11.556 -7.330 -15.131 1.00 80.50 97 GLY A O 1
ATOM 664 N N . ILE A 1 98 ? 13.137 -8.216 -13.794 1.00 85.38 98 ILE A N 1
ATOM 665 C CA . ILE A 1 98 ? 12.213 -8.753 -12.782 1.00 85.38 98 ILE A CA 1
ATOM 666 C C . ILE A 1 98 ? 11.505 -7.601 -12.056 1.00 85.38 98 ILE A C 1
ATOM 668 O O . ILE A 1 98 ? 10.276 -7.576 -11.989 1.00 85.38 98 ILE A O 1
ATOM 672 N N . ALA A 1 99 ? 12.256 -6.594 -11.597 1.00 87.00 99 ALA A N 1
ATOM 673 C CA . ALA A 1 99 ? 11.697 -5.401 -10.965 1.00 87.00 99 ALA A CA 1
ATOM 674 C C . ALA A 1 99 ? 10.709 -4.670 -11.893 1.00 87.00 99 ALA A C 1
ATOM 676 O O . ALA A 1 99 ? 9.596 -4.362 -11.474 1.00 87.00 99 ALA A O 1
ATOM 677 N N . ALA A 1 100 ? 11.056 -4.469 -13.169 1.00 86.62 100 ALA A N 1
ATOM 678 C CA . ALA A 1 100 ? 10.169 -3.839 -14.151 1.00 86.62 100 ALA A CA 1
ATOM 679 C C . ALA A 1 100 ? 8.836 -4.591 -14.351 1.00 86.62 100 ALA A C 1
ATOM 681 O O . ALA A 1 100 ? 7.817 -3.956 -14.613 1.00 86.62 100 ALA A O 1
ATOM 682 N N . ARG A 1 101 ? 8.819 -5.924 -14.193 1.00 87.69 101 ARG A N 1
ATOM 683 C CA . ARG A 1 101 ? 7.591 -6.743 -14.230 1.00 87.69 101 ARG A CA 1
ATOM 684 C C . ARG A 1 101 ? 6.791 -6.680 -12.926 1.00 87.69 101 ARG A C 1
ATOM 686 O O . ARG A 1 101 ? 5.568 -6.747 -12.971 1.00 87.69 101 ARG A O 1
ATOM 693 N N . ALA A 1 102 ? 7.459 -6.544 -11.781 1.00 91.06 102 ALA A N 1
ATOM 694 C CA . ALA A 1 102 ? 6.810 -6.477 -10.473 1.00 91.06 102 ALA A CA 1
ATOM 695 C C . ALA A 1 102 ? 6.196 -5.096 -10.173 1.00 91.06 102 ALA A C 1
ATOM 697 O O . ALA A 1 102 ? 5.099 -5.030 -9.622 1.00 91.06 102 ALA A O 1
ATOM 698 N N . LEU A 1 103 ? 6.863 -3.999 -10.561 1.00 92.56 103 LEU A N 1
ATOM 699 C CA . LEU A 1 103 ? 6.478 -2.611 -10.242 1.00 92.56 103 LEU A CA 1
ATOM 700 C C . LEU A 1 103 ? 5.008 -2.233 -10.550 1.00 92.56 103 LEU A C 1
ATOM 702 O O . LEU A 1 103 ? 4.399 -1.571 -9.707 1.00 92.56 103 LEU A O 1
ATOM 706 N N . PRO A 1 104 ? 4.384 -2.652 -11.672 1.00 93.12 104 PRO A N 1
ATOM 707 C CA . PRO A 1 104 ? 2.957 -2.406 -11.926 1.00 93.12 104 PRO A CA 1
ATOM 708 C C . PRO A 1 104 ? 2.011 -3.001 -10.870 1.00 93.12 104 PRO A C 1
ATOM 710 O O . PRO A 1 104 ? 0.899 -2.508 -10.697 1.00 93.12 104 PRO A O 1
ATOM 713 N N . SER A 1 105 ? 2.459 -4.035 -10.153 1.00 95.12 105 SER A N 1
ATOM 714 C CA . SER A 1 105 ? 1.684 -4.750 -9.130 1.00 95.12 105 SER A CA 1
ATOM 715 C C . SER A 1 105 ? 1.875 -4.181 -7.719 1.00 95.12 105 SER A C 1
ATOM 717 O O . SER A 1 105 ? 1.154 -4.576 -6.803 1.00 95.12 105 SER A O 1
ATOM 719 N N . VAL A 1 106 ? 2.852 -3.287 -7.520 1.00 95.62 106 VAL A N 1
ATOM 720 C CA . VAL A 1 106 ? 3.173 -2.686 -6.216 1.00 95.62 106 VAL A CA 1
ATOM 721 C C . VAL A 1 106 ? 2.294 -1.465 -5.963 1.00 95.62 106 VAL A C 1
ATOM 723 O O . VAL A 1 106 ? 2.097 -0.619 -6.839 1.00 95.62 106 VAL A O 1
ATOM 726 N N . VAL A 1 107 ? 1.804 -1.353 -4.731 1.00 97.06 107 VAL A N 1
ATOM 727 C CA . VAL A 1 107 ? 1.015 -0.219 -4.251 1.00 97.06 107 VAL A CA 1
ATOM 728 C C . VAL A 1 107 ? 1.557 0.327 -2.933 1.00 97.06 107 VAL A C 1
ATOM 730 O O . VAL A 1 107 ? 2.175 -0.396 -2.150 1.00 97.06 107 VAL A O 1
ATOM 733 N N . THR A 1 108 ? 1.253 1.592 -2.654 1.00 97.81 108 THR A N 1
ATOM 734 C CA . THR A 1 108 ? 1.445 2.217 -1.340 1.00 97.81 108 THR A CA 1
ATOM 735 C C . THR A 1 108 ? 0.101 2.306 -0.630 1.00 97.81 108 THR A C 1
ATOM 737 O O . THR A 1 108 ? -0.867 2.817 -1.189 1.00 97.81 108 THR A O 1
ATOM 740 N N . LEU A 1 109 ? 0.032 1.843 0.614 1.00 97.56 109 LEU A N 1
ATOM 741 C CA . LEU A 1 109 ? -1.132 1.973 1.481 1.00 97.56 109 LEU A CA 1
ATOM 742 C C . LEU A 1 109 ? -0.880 3.093 2.485 1.00 97.56 109 LEU A C 1
ATOM 744 O O . LEU A 1 109 ? 0.159 3.115 3.142 1.00 97.56 109 LEU A O 1
ATOM 748 N N . ARG A 1 110 ? -1.858 3.983 2.653 1.00 96.69 110 ARG A N 1
ATOM 749 C CA . ARG A 1 110 ? -1.911 4.949 3.751 1.00 96.69 110 ARG A CA 1
ATOM 750 C C . ARG A 1 110 ? -3.208 4.768 4.525 1.00 96.69 110 ARG A C 1
ATOM 752 O O . ARG A 1 110 ? -4.302 4.852 3.964 1.00 96.69 110 ARG A O 1
ATOM 759 N N . VAL A 1 111 ? -3.065 4.538 5.820 1.00 96.25 111 VAL A N 1
ATOM 760 C CA . VAL A 1 111 ? -4.147 4.231 6.751 1.00 96.25 111 VAL A CA 1
ATOM 761 C C . VAL A 1 111 ? -4.252 5.348 7.780 1.00 96.25 111 VAL A C 1
ATOM 763 O O . VAL A 1 111 ? -3.248 5.916 8.209 1.00 96.25 111 VAL A O 1
ATOM 766 N N . THR A 1 112 ? -5.475 5.712 8.149 1.00 93.94 112 THR A N 1
ATOM 767 C CA . THR A 1 112 ? -5.748 6.707 9.193 1.00 93.94 112 THR A CA 1
ATOM 768 C C . THR A 1 112 ? -6.893 6.209 10.063 1.00 93.94 112 THR A C 1
ATOM 770 O O . THR A 1 112 ? -8.008 6.035 9.560 1.00 93.94 112 THR A O 1
ATOM 773 N N . GLY A 1 113 ? -6.603 5.962 11.340 1.00 90.50 113 GLY A N 1
ATOM 774 C CA . GLY A 1 113 ? -7.573 5.566 12.354 1.00 90.50 113 GLY A CA 1
ATOM 775 C C . GLY A 1 113 ? -8.448 6.753 12.751 1.00 90.50 113 GLY A C 1
ATOM 776 O O . GLY A 1 113 ? -7.941 7.821 13.090 1.00 90.50 113 GLY A O 1
ATOM 777 N N . THR A 1 114 ? -9.769 6.595 12.686 1.00 84.31 114 THR A N 1
ATOM 778 C CA . THR A 1 114 ? -10.719 7.683 12.975 1.00 84.31 114 THR A CA 1
ATOM 779 C C . THR A 1 114 ? -10.941 7.913 14.465 1.00 84.31 114 THR A C 1
ATOM 781 O O . THR A 1 114 ? -11.237 9.041 14.844 1.00 84.31 114 THR A O 1
ATOM 784 N N . GLY A 1 115 ? -10.796 6.878 15.303 1.00 76.62 115 GLY A N 1
ATOM 785 C CA . GLY A 1 115 ? -10.951 6.997 16.758 1.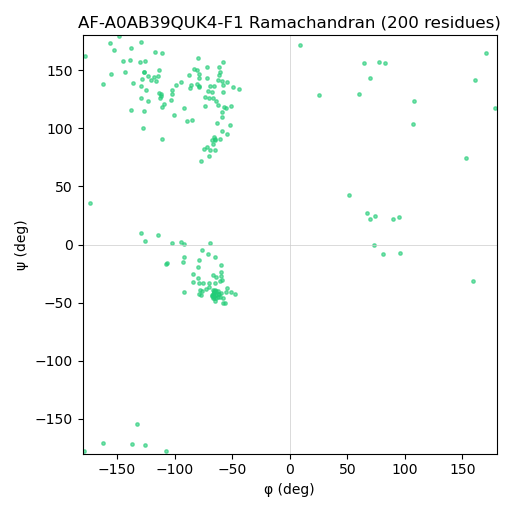00 76.62 115 GLY A CA 1
ATOM 786 C C . GLY A 1 115 ? -9.694 7.471 17.499 1.00 76.62 115 GLY A C 1
ATOM 787 O O . GLY A 1 115 ? -9.811 8.172 18.498 1.00 76.62 115 GLY A O 1
ATOM 788 N N . THR A 1 116 ? -8.500 7.119 17.012 1.00 77.81 116 THR A N 1
ATOM 789 C CA . THR A 1 116 ? -7.214 7.401 17.684 1.00 77.81 116 THR A CA 1
ATOM 790 C C . THR A 1 116 ? -6.389 8.502 17.014 1.00 77.81 116 THR A C 1
ATOM 792 O O . THR A 1 116 ? -5.458 9.025 17.619 1.00 77.81 116 THR A O 1
ATOM 795 N N . GLY A 1 117 ? -6.692 8.856 15.759 1.00 84.00 117 GLY A N 1
ATOM 796 C CA . GLY A 1 117 ? -5.868 9.759 14.946 1.00 84.00 117 GLY A CA 1
ATOM 797 C C . GLY A 1 117 ? -4.561 9.134 14.437 1.00 84.00 117 GLY A C 1
ATOM 798 O O . GLY A 1 117 ? -3.812 9.794 13.713 1.00 84.00 117 GLY A O 1
ATOM 799 N N . GLU A 1 118 ? -4.294 7.871 14.779 1.00 90.06 118 GLU A N 1
ATOM 800 C CA . GLU A 1 118 ? -3.100 7.132 14.369 1.00 90.06 118 GLU A CA 1
ATOM 801 C C . GLU A 1 118 ? -3.024 6.985 12.849 1.00 90.06 118 GLU A C 1
ATOM 803 O O . GLU A 1 118 ? -4.032 6.829 12.151 1.00 90.06 118 GLU A O 1
ATOM 808 N N . GLN A 1 119 ? -1.802 7.007 12.323 1.00 92.81 119 GLN A N 1
ATOM 809 C CA . GLN A 1 119 ? -1.541 6.840 10.900 1.00 92.81 119 GLN A CA 1
ATOM 810 C C . GLN A 1 119 ? -0.479 5.773 10.693 1.00 92.81 119 GLN A C 1
ATOM 812 O O . GLN A 1 119 ? 0.548 5.770 11.365 1.00 92.81 119 GLN A O 1
ATOM 817 N N . ALA A 1 120 ? -0.716 4.909 9.714 1.00 94.25 120 ALA A N 1
ATOM 818 C CA . ALA A 1 120 ? 0.252 3.933 9.245 1.00 94.25 120 ALA A CA 1
ATOM 819 C C . ALA A 1 120 ? 0.421 4.079 7.733 1.00 94.25 120 ALA A C 1
ATOM 821 O O . ALA A 1 120 ? -0.499 4.479 7.014 1.00 94.25 120 ALA A O 1
ATOM 822 N N . THR A 1 121 ? 1.622 3.800 7.243 1.00 96.31 121 THR A N 1
ATOM 823 C CA . THR A 1 121 ? 1.938 3.773 5.813 1.00 96.31 121 THR A CA 1
ATOM 824 C C . THR A 1 121 ? 2.787 2.545 5.547 1.00 96.31 121 THR A C 1
ATOM 826 O O . THR A 1 121 ? 3.671 2.229 6.337 1.00 96.31 121 THR A O 1
ATOM 829 N N . GLY A 1 122 ? 2.520 1.859 4.445 1.00 95.75 122 GLY A N 1
ATOM 830 C CA . GLY A 1 122 ? 3.275 0.684 4.037 1.00 95.75 122 GLY A CA 1
ATOM 831 C C . GLY A 1 122 ? 3.062 0.367 2.568 1.00 95.75 122 GLY A C 1
ATOM 832 O O . GLY A 1 122 ? 2.463 1.148 1.828 1.00 95.75 122 GLY A O 1
ATOM 833 N N . THR A 1 123 ? 3.553 -0.787 2.144 1.00 96.62 123 THR A N 1
ATOM 834 C CA . THR A 1 123 ? 3.401 -1.285 0.778 1.00 96.62 123 THR A CA 1
ATOM 835 C C . THR A 1 123 ? 2.487 -2.503 0.731 1.00 96.62 123 THR A C 1
ATOM 837 O O . THR A 1 123 ? 2.159 -3.127 1.745 1.00 96.62 123 THR A O 1
ATOM 840 N N . GLY A 1 124 ? 2.039 -2.825 -0.474 1.00 96.25 124 GLY A N 1
ATOM 841 C CA . GLY A 1 124 ? 1.300 -4.041 -0.751 1.00 96.25 124 GLY A CA 1
ATOM 842 C C . GLY A 1 124 ? 1.422 -4.448 -2.209 1.00 96.25 124 GLY A C 1
ATOM 843 O O . GLY A 1 124 ? 1.965 -3.711 -3.036 1.00 96.25 124 GLY A O 1
ATOM 844 N N . PHE A 1 125 ? 0.886 -5.623 -2.514 1.00 96.56 125 PHE A N 1
ATOM 845 C CA . PHE A 1 125 ? 0.903 -6.213 -3.845 1.00 96.56 125 PHE A CA 1
ATOM 846 C C . PHE A 1 125 ? -0.518 -6.553 -4.277 1.00 96.56 125 PHE A C 1
ATOM 848 O O . PHE A 1 125 ? -1.271 -7.159 -3.514 1.00 96.56 125 PHE A O 1
ATOM 855 N N . VAL A 1 126 ? -0.888 -6.188 -5.502 1.00 96.31 126 VAL A N 1
ATOM 856 C CA . VAL A 1 126 ? -2.119 -6.674 -6.135 1.00 96.31 126 VAL A CA 1
ATOM 857 C C . VAL A 1 126 ? -1.996 -8.186 -6.323 1.00 96.31 126 VAL A C 1
ATOM 859 O O . VAL A 1 126 ? -1.061 -8.644 -6.975 1.00 96.31 126 VAL A O 1
ATOM 862 N N . ILE A 1 127 ? -2.939 -8.956 -5.776 1.00 94.50 127 ILE A N 1
ATOM 863 C CA . ILE A 1 127 ? -2.948 -10.428 -5.879 1.00 94.50 127 ILE A CA 1
ATOM 864 C C . ILE A 1 127 ? -4.015 -10.967 -6.838 1.00 94.50 127 ILE A C 1
ATOM 866 O O . ILE A 1 127 ? -3.926 -12.117 -7.255 1.00 94.50 127 ILE A O 1
ATOM 870 N N . ASP A 1 128 ? -5.017 -10.168 -7.222 1.00 92.94 128 ASP A N 1
ATOM 871 C CA . ASP A 1 128 ? -5.928 -10.525 -8.314 1.00 92.94 128 ASP A CA 1
ATOM 872 C C . ASP A 1 128 ? -6.540 -9.319 -9.044 1.00 92.94 128 ASP A C 1
ATOM 874 O O . ASP A 1 128 ? -6.494 -8.173 -8.597 1.00 92.94 128 ASP A O 1
ATOM 878 N N . THR A 1 129 ? -7.160 -9.601 -10.191 1.00 91.50 129 THR A N 1
ATOM 879 C CA . THR A 1 129 ? -7.874 -8.616 -11.020 1.00 91.50 129 THR A CA 1
ATOM 880 C C . THR A 1 129 ? -9.180 -8.120 -10.398 1.00 91.50 129 THR A C 1
ATOM 882 O O . THR A 1 129 ? -9.765 -7.167 -10.910 1.00 91.50 129 THR A O 1
ATOM 885 N N . ARG A 1 130 ? -9.641 -8.723 -9.291 1.00 91.50 130 ARG A N 1
ATOM 886 C CA . ARG A 1 130 ? -10.811 -8.246 -8.539 1.00 91.50 130 ARG A CA 1
ATOM 887 C C . ARG A 1 130 ? -10.467 -7.061 -7.645 1.00 91.50 130 ARG A C 1
ATOM 889 O O . ARG A 1 130 ? -11.385 -6.414 -7.157 1.00 91.50 130 ARG A O 1
ATOM 896 N N . GLY A 1 131 ? -9.183 -6.769 -7.427 1.00 94.50 131 GLY A N 1
ATOM 897 C CA . GLY A 1 131 ? -8.739 -5.680 -6.561 1.00 94.50 131 GLY A CA 1
ATOM 898 C C . GLY A 1 131 ? -8.422 -6.104 -5.132 1.00 94.50 131 GLY A C 1
ATOM 899 O O . GLY A 1 131 ? -8.444 -5.261 -4.235 1.00 94.50 131 GLY A O 1
ATOM 900 N N . ARG A 1 132 ? -8.100 -7.381 -4.900 1.00 96.31 132 ARG A N 1
ATOM 901 C CA . ARG A 1 132 ? -7.497 -7.796 -3.631 1.00 96.31 132 ARG A CA 1
ATOM 902 C C . ARG A 1 132 ? -6.011 -7.449 -3.617 1.00 96.31 132 ARG A C 1
ATOM 904 O O . ARG A 1 132 ? -5.294 -7.662 -4.596 1.00 96.31 132 ARG A O 1
ATOM 911 N N . ILE A 1 133 ? -5.559 -6.921 -2.487 1.00 97.25 133 ILE A N 1
ATOM 912 C CA . ILE A 1 133 ? -4.192 -6.462 -2.249 1.00 97.25 133 ILE A CA 1
ATOM 913 C C . ILE A 1 133 ? -3.699 -7.086 -0.948 1.00 97.25 133 ILE A C 1
ATOM 915 O O . ILE A 1 133 ? -4.352 -6.944 0.085 1.00 97.25 133 ILE A O 1
ATOM 919 N N . LEU A 1 134 ? -2.550 -7.756 -1.006 1.00 96.94 134 LEU A N 1
ATOM 920 C CA . LEU A 1 134 ? -1.849 -8.290 0.158 1.00 96.94 134 LEU A CA 1
ATOM 921 C C . LEU A 1 134 ? -0.931 -7.211 0.746 1.00 96.94 134 LEU A C 1
ATOM 923 O O . LEU A 1 134 ? -0.213 -6.535 0.010 1.00 96.94 134 LEU A O 1
ATOM 927 N N . THR A 1 135 ? -0.956 -7.052 2.063 1.00 97.56 135 THR A N 1
ATOM 928 C CA . THR A 1 135 ? -0.152 -6.098 2.841 1.00 97.56 135 THR A CA 1
ATOM 929 C C . THR A 1 135 ? 0.144 -6.695 4.224 1.00 97.56 135 THR A C 1
ATOM 931 O O . THR A 1 135 ? -0.293 -7.810 4.519 1.00 97.56 135 THR A O 1
ATOM 934 N N . THR A 1 136 ? 0.874 -5.980 5.080 1.00 97.00 136 THR A N 1
ATOM 935 C CA . THR A 1 136 ? 1.078 -6.394 6.473 1.00 97.00 136 THR A CA 1
ATOM 936 C C . THR A 1 136 ? -0.124 -6.033 7.350 1.00 97.00 136 THR A C 1
ATOM 938 O O . THR A 1 136 ? -0.821 -5.041 7.108 1.00 97.00 136 THR A O 1
ATOM 941 N N . ASN A 1 137 ? -0.380 -6.813 8.401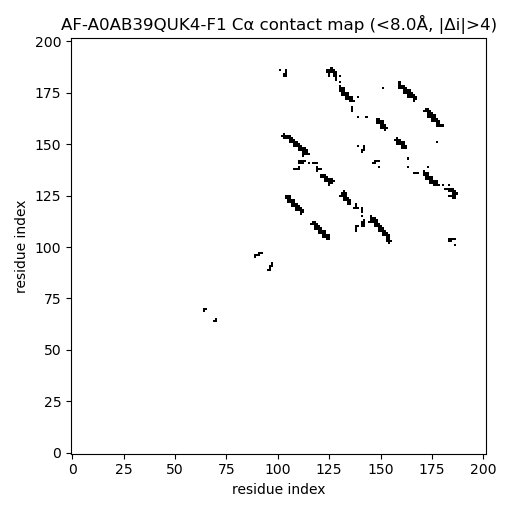 1.00 96.62 137 ASN A N 1
ATOM 942 C CA . ASN A 1 137 ? -1.464 -6.525 9.343 1.00 96.62 137 ASN A CA 1
ATOM 943 C C . ASN A 1 137 ? -1.201 -5.226 10.122 1.00 96.62 137 ASN A C 1
ATOM 945 O O . ASN A 1 137 ? -2.115 -4.414 10.276 1.00 96.62 137 ASN A O 1
ATOM 949 N N . HIS A 1 138 ? 0.040 -4.966 10.543 1.00 95.25 138 HIS A N 1
ATOM 950 C CA . HIS A 1 138 ? 0.383 -3.750 11.288 1.00 95.25 138 HIS A CA 1
ATOM 951 C C . HIS A 1 138 ? 0.091 -2.447 10.517 1.00 95.25 138 HIS A C 1
ATOM 953 O O . HIS A 1 138 ? -0.202 -1.426 11.138 1.00 95.25 138 HIS A O 1
ATOM 959 N N . VAL A 1 139 ? 0.106 -2.465 9.176 1.00 96.38 139 VAL A N 1
ATOM 960 C CA . VAL A 1 139 ? -0.262 -1.299 8.350 1.00 96.38 139 VAL A CA 1
ATOM 961 C C . VAL A 1 139 ? -1.761 -1.007 8.425 1.00 96.38 139 VAL A C 1
ATOM 963 O O . VAL A 1 139 ? -2.155 0.158 8.433 1.00 96.38 139 VAL A O 1
ATOM 966 N N . VAL A 1 140 ? -2.612 -2.035 8.500 1.00 95.75 140 VAL A N 1
ATOM 967 C CA . VAL A 1 140 ? -4.077 -1.867 8.555 1.00 95.75 140 VAL A CA 1
ATOM 968 C C . VAL A 1 140 ? -4.639 -1.807 9.975 1.00 95.75 140 VAL A C 1
ATOM 970 O O . VAL A 1 140 ? -5.765 -1.340 10.149 1.00 95.75 140 VAL A O 1
ATOM 973 N N . ALA A 1 141 ? -3.862 -2.207 10.987 1.00 94.06 141 ALA A N 1
ATOM 974 C CA . ALA A 1 141 ? -4.278 -2.255 12.389 1.00 94.06 141 ALA A CA 1
ATOM 975 C C . ALA A 1 141 ? -4.982 -0.973 12.899 1.00 94.06 141 ALA A C 1
ATOM 977 O O . ALA A 1 141 ? -6.043 -1.121 13.510 1.00 94.06 141 ALA A O 1
ATOM 978 N N . PRO A 1 142 ? -4.540 0.269 12.587 1.00 92.31 142 PRO A N 1
ATOM 979 C CA . PRO A 1 142 ? -5.253 1.478 13.024 1.00 92.31 142 PRO A CA 1
ATOM 980 C C . PRO A 1 142 ? -6.695 1.579 12.500 1.00 92.31 142 PRO A C 1
ATOM 982 O O . PRO A 1 142 ? -7.564 2.118 13.180 1.00 92.31 142 PRO A O 1
ATOM 985 N N . ALA A 1 143 ? -6.976 1.044 11.305 1.00 91.00 143 ALA A N 1
ATOM 986 C CA . ALA A 1 143 ? -8.329 1.014 10.745 1.00 91.00 143 ALA A CA 1
ATOM 987 C C . ALA A 1 143 ? -9.171 -0.170 11.247 1.00 91.00 143 ALA A C 1
ATOM 989 O O . ALA A 1 143 ? -10.396 -0.064 11.251 1.00 91.00 143 ALA A O 1
ATOM 990 N N . VAL A 1 144 ? -8.539 -1.271 11.670 1.00 89.94 144 VAL A N 1
ATOM 991 C CA . VAL A 1 144 ? -9.227 -2.435 12.258 1.00 89.94 144 VAL A CA 1
ATOM 992 C C . VAL A 1 144 ? -9.631 -2.160 13.709 1.00 89.94 144 VAL A C 1
ATOM 994 O O . VAL A 1 144 ? -10.756 -2.462 14.092 1.00 89.94 144 VAL A O 1
ATOM 997 N N . LEU A 1 145 ? -8.741 -1.560 14.508 1.00 87.38 145 LEU A N 1
ATOM 998 C CA . LEU A 1 145 ? -8.938 -1.369 15.950 1.00 87.38 145 LEU A CA 1
ATOM 999 C C . LEU A 1 145 ? -9.864 -0.191 16.292 1.00 87.38 145 LEU A C 1
ATOM 1001 O O . LEU A 1 145 ? -10.708 -0.313 17.175 1.00 87.38 145 LEU A O 1
ATOM 1005 N N . ALA A 1 146 ? -9.712 0.947 15.607 1.00 82.69 146 ALA A N 1
ATOM 1006 C CA . ALA A 1 146 ? -10.397 2.204 15.941 1.00 82.69 146 ALA A CA 1
ATOM 1007 C C . ALA A 1 146 ? -11.400 2.674 14.867 1.00 82.69 146 ALA A C 1
ATOM 1009 O O . ALA A 1 146 ? -11.880 3.814 14.908 1.00 82.69 146 ALA A O 1
ATOM 1010 N N . GLY A 1 147 ? -11.661 1.828 13.863 1.00 85.50 147 GLY A N 1
ATOM 1011 C CA . GLY A 1 147 ? -12.223 2.251 12.581 1.00 85.50 147 GLY A CA 1
ATOM 1012 C C . GLY A 1 147 ? -11.259 3.171 11.823 1.00 85.50 147 GLY A C 1
ATOM 1013 O O . GLY A 1 147 ? -10.401 3.834 12.407 1.00 85.50 147 GLY A O 1
ATOM 1014 N N . GLY A 1 148 ? -11.370 3.252 10.499 1.00 90.19 148 GLY A N 1
ATOM 1015 C CA . GLY A 1 148 ? -10.489 4.142 9.751 1.00 90.19 148 GLY A CA 1
ATOM 1016 C C . GLY A 1 148 ? -10.721 4.180 8.253 1.00 90.19 148 GLY A C 1
ATOM 1017 O O . GLY A 1 148 ? -11.612 3.529 7.707 1.00 90.19 148 GLY A O 1
ATOM 1018 N N . ARG A 1 149 ? -9.880 4.961 7.575 1.00 93.56 149 ARG A N 1
ATOM 1019 C CA . ARG A 1 149 ? -9.827 5.038 6.114 1.00 93.56 149 ARG A CA 1
ATOM 1020 C C . ARG A 1 149 ? -8.515 4.449 5.617 1.00 93.56 149 ARG A C 1
ATOM 1022 O O . ARG A 1 149 ? -7.448 4.895 6.032 1.00 93.56 149 ARG A O 1
ATOM 1029 N N . ILE A 1 150 ? -8.610 3.517 4.674 1.00 96.19 150 ILE A N 1
ATOM 1030 C CA . ILE A 1 150 ? -7.474 3.007 3.905 1.00 96.19 150 ILE A CA 1
ATOM 1031 C C . ILE A 1 150 ? -7.521 3.657 2.523 1.00 96.19 150 ILE A C 1
ATOM 1033 O O . ILE A 1 150 ? -8.533 3.583 1.821 1.00 96.19 150 ILE A O 1
ATOM 1037 N N . THR A 1 151 ? -6.427 4.313 2.151 1.00 96.75 151 THR A N 1
ATOM 1038 C CA . THR A 1 151 ? -6.200 4.868 0.814 1.00 96.75 151 THR A CA 1
ATOM 1039 C C . THR A 1 151 ? -5.048 4.106 0.179 1.00 96.75 151 THR A C 1
ATOM 1041 O O . THR A 1 151 ? -4.003 3.940 0.804 1.00 96.75 151 THR A O 1
ATOM 1044 N N . VAL A 1 152 ? -5.242 3.638 -1.047 1.00 97.50 152 VAL A N 1
ATOM 1045 C CA . VAL A 1 152 ? -4.238 2.910 -1.824 1.00 97.50 152 VAL A CA 1
ATOM 1046 C C . VAL A 1 152 ? -3.811 3.785 -2.990 1.00 97.50 152 VAL A C 1
ATOM 1048 O O . VAL A 1 152 ? -4.669 4.280 -3.717 1.00 97.50 152 VAL A O 1
ATOM 1051 N N . THR A 1 153 ? -2.506 3.952 -3.175 1.00 96.94 153 THR A N 1
ATOM 1052 C CA . THR A 1 153 ? -1.895 4.625 -4.323 1.00 96.94 153 THR A CA 1
ATOM 1053 C C . THR A 1 153 ? -1.199 3.579 -5.185 1.00 96.94 153 THR A C 1
ATOM 1055 O O . THR A 1 153 ? -0.308 2.875 -4.709 1.00 96.94 153 THR A O 1
ATOM 1058 N N . PHE A 1 154 ? -1.600 3.472 -6.447 1.00 95.19 154 PHE A N 1
ATOM 1059 C CA . PHE A 1 154 ? -0.979 2.578 -7.422 1.00 95.19 154 PHE A CA 1
ATOM 1060 C C . PHE A 1 154 ? 0.306 3.190 -7.987 1.00 95.19 154 PHE A C 1
ATOM 1062 O O . PHE A 1 154 ? 0.485 4.407 -7.962 1.00 95.19 154 PHE A O 1
ATOM 1069 N N . SER A 1 155 ? 1.180 2.364 -8.563 1.00 91.19 155 SER A N 1
ATOM 1070 C CA . SER A 1 155 ? 2.393 2.822 -9.262 1.00 91.19 155 SER A CA 1
ATOM 1071 C C . SER A 1 155 ? 2.114 3.754 -10.455 1.00 91.19 155 SER A C 1
ATOM 1073 O O . SER A 1 155 ? 2.988 4.518 -10.852 1.00 91.19 155 SER A O 1
ATOM 1075 N N . SER A 1 156 ? 0.880 3.771 -10.972 1.00 89.75 156 SER A N 1
ATOM 1076 C CA . SER A 1 156 ? 0.376 4.747 -11.952 1.00 89.75 156 SER A CA 1
ATOM 1077 C C . SER A 1 156 ? 0.032 6.129 -11.369 1.00 89.75 156 SER A C 1
ATOM 1079 O O . SER A 1 156 ? -0.362 7.023 -12.114 1.00 89.75 156 SER A O 1
ATOM 1081 N N . GLY A 1 157 ? 0.109 6.310 -10.047 1.00 91.94 157 GLY A N 1
ATOM 1082 C CA . GLY A 1 157 ? -0.319 7.518 -9.332 1.00 91.94 157 GLY A CA 1
ATOM 1083 C C . GLY A 1 157 ? -1.827 7.603 -9.055 1.00 91.94 157 GLY A C 1
ATOM 1084 O O . GLY A 1 157 ? -2.260 8.476 -8.302 1.00 91.94 157 GLY A O 1
ATOM 1085 N N . VAL A 1 158 ? -2.637 6.692 -9.607 1.00 93.06 158 VAL A N 1
ATOM 1086 C CA . VAL A 1 158 ? -4.075 6.593 -9.300 1.00 93.06 158 VAL A CA 1
ATOM 1087 C C . VAL A 1 158 ? -4.265 6.265 -7.817 1.00 93.06 158 VAL A C 1
ATOM 1089 O O . VAL A 1 158 ? -3.518 5.463 -7.257 1.00 93.06 158 VAL A O 1
ATOM 1092 N N . THR A 1 159 ? -5.283 6.854 -7.182 1.00 95.38 159 THR A N 1
ATOM 1093 C CA . THR A 1 159 ? -5.643 6.556 -5.788 1.00 95.38 159 THR A CA 1
ATOM 1094 C C . THR A 1 159 ? -7.048 5.974 -5.676 1.00 95.38 159 THR A C 1
ATOM 1096 O O . THR A 1 159 ? -7.953 6.361 -6.412 1.00 95.38 159 THR A O 1
ATOM 1099 N N . ALA A 1 160 ? -7.234 5.040 -4.744 1.00 96.19 160 ALA A N 1
ATOM 1100 C CA . ALA A 1 160 ? -8.508 4.386 -4.464 1.00 96.19 160 ALA A CA 1
ATOM 1101 C C . ALA A 1 160 ? -8.732 4.228 -2.957 1.00 96.19 160 ALA A C 1
ATOM 1103 O O . ALA A 1 160 ? -7.787 4.220 -2.165 1.00 96.19 160 ALA A O 1
ATOM 1104 N N . ARG A 1 161 ? -9.993 4.059 -2.547 1.00 96.06 161 ARG A N 1
ATOM 1105 C CA . ARG A 1 161 ? -10.318 3.623 -1.182 1.00 96.06 161 ARG A CA 1
ATOM 1106 C C . ARG A 1 161 ? -10.318 2.103 -1.117 1.00 96.06 161 ARG A C 1
ATOM 1108 O O . ARG A 1 161 ? -10.750 1.450 -2.068 1.00 96.06 161 ARG A O 1
ATOM 1115 N N . ALA A 1 162 ? -9.891 1.565 0.021 1.00 96.62 162 ALA A N 1
ATOM 1116 C CA . ALA A 1 162 ? -9.959 0.139 0.297 1.00 96.62 162 ALA A CA 1
ATOM 1117 C C . ALA A 1 162 ? -10.686 -0.175 1.60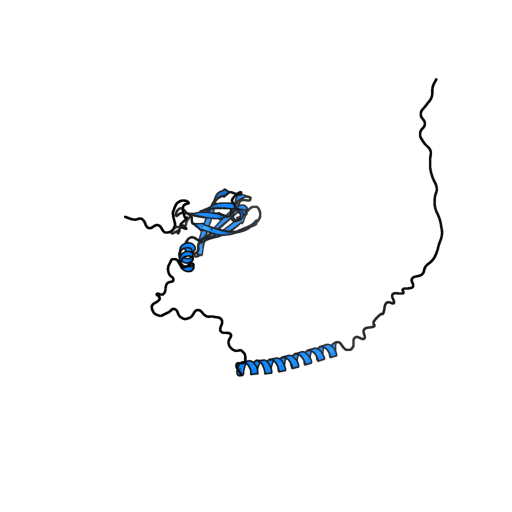9 1.00 96.62 162 ALA A C 1
ATOM 1119 O O . ALA A 1 162 ? -10.773 0.657 2.513 1.00 96.62 162 ALA A O 1
ATOM 1120 N N . THR A 1 163 ? -11.181 -1.404 1.699 1.00 95.94 163 THR A N 1
ATOM 1121 C CA . THR A 1 163 ? -11.784 -2.015 2.890 1.00 95.94 163 THR A CA 1
ATOM 1122 C C . THR A 1 163 ? -10.991 -3.261 3.270 1.00 95.94 163 THR A C 1
ATOM 1124 O O . THR A 1 163 ? -10.564 -3.997 2.382 1.00 95.94 163 THR A O 1
ATOM 1127 N N . VAL A 1 164 ? -10.796 -3.531 4.562 1.00 95.94 164 VAL A N 1
ATOM 1128 C CA . VAL A 1 164 ? -10.166 -4.788 5.007 1.00 95.94 164 VAL A CA 1
ATOM 1129 C C . VAL A 1 164 ? -11.104 -5.957 4.691 1.00 95.94 164 VAL A C 1
ATOM 1131 O O . VAL A 1 164 ? -12.295 -5.880 4.977 1.00 95.94 164 VAL A O 1
ATOM 1134 N N . VAL A 1 165 ? -10.573 -7.014 4.075 1.00 96.19 165 VAL A N 1
ATOM 1135 C CA . VAL A 1 165 ? -11.286 -8.281 3.815 1.00 96.19 165 VAL A CA 1
ATOM 1136 C C . VAL A 1 165 ? -11.058 -9.254 4.968 1.00 96.19 165 VAL A C 1
ATOM 1138 O O . VAL A 1 165 ? -11.978 -9.936 5.401 1.00 96.19 165 VAL A O 1
ATOM 1141 N N . GLY A 1 166 ? -9.827 -9.290 5.474 1.00 95.44 166 GLY A N 1
ATOM 1142 C CA . GLY A 1 166 ? -9.422 -10.059 6.642 1.00 95.44 166 GLY A CA 1
ATOM 1143 C C . GLY A 1 166 ? -7.951 -9.808 6.963 1.00 95.44 166 GLY A C 1
ATOM 1144 O O . GLY A 1 166 ? -7.198 -9.324 6.111 1.00 95.44 166 GLY A O 1
ATOM 1145 N N . SER A 1 167 ? -7.545 -10.133 8.185 1.00 95.56 167 SER A N 1
ATOM 1146 C CA . SER A 1 167 ? -6.147 -10.098 8.602 1.00 95.56 167 SER A CA 1
ATOM 1147 C C . SER A 1 167 ? -5.818 -11.218 9.585 1.00 95.56 167 SER A C 1
ATOM 1149 O O . SER A 1 167 ? -6.700 -11.781 10.232 1.00 95.56 167 SER A O 1
ATOM 1151 N N . ASP A 1 168 ? -4.533 -11.539 9.657 1.00 96.44 168 ASP A N 1
ATOM 1152 C CA . ASP A 1 168 ? -3.932 -12.522 10.541 1.00 96.44 168 ASP A CA 1
ATOM 1153 C C . ASP A 1 168 ? -2.786 -11.841 11.300 1.00 96.44 168 ASP A C 1
ATOM 1155 O O . ASP A 1 168 ? -1.793 -11.400 10.715 1.00 96.44 168 ASP A O 1
ATOM 1159 N N . ALA A 1 169 ? -2.944 -11.719 12.618 1.00 94.06 169 ALA A N 1
ATOM 1160 C CA . ALA A 1 169 ? -1.951 -11.095 13.484 1.00 94.06 169 ALA A CA 1
ATOM 1161 C C . ALA A 1 169 ? -0.771 -12.025 13.825 1.00 94.06 169 ALA A C 1
ATOM 1163 O O . ALA A 1 169 ? 0.279 -11.529 14.221 1.00 94.06 169 ALA A O 1
ATOM 1164 N N . GLY A 1 170 ? -0.922 -13.346 13.674 1.00 96.50 170 GLY A N 1
ATOM 1165 C CA . GLY A 1 170 ? 0.134 -14.326 13.941 1.00 96.50 170 GLY A CA 1
ATOM 1166 C C . GLY A 1 170 ? 1.196 -14.364 12.841 1.00 96.50 170 GLY A C 1
ATOM 1167 O O . GLY A 1 170 ? 2.374 -14.544 13.138 1.00 96.50 170 GLY A O 1
ATOM 1168 N N . TYR A 1 171 ? 0.789 -14.128 11.591 1.00 96.31 171 TYR A N 1
ATOM 1169 C CA . TYR A 1 171 ? 1.694 -14.016 10.437 1.00 96.31 171 TYR A CA 1
ATOM 1170 C C . TYR A 1 171 ? 1.953 -12.569 9.976 1.00 96.31 171 TYR A C 1
ATOM 1172 O O . TYR A 1 171 ? 2.674 -12.362 9.004 1.00 96.31 171 TYR A O 1
ATOM 1180 N N . ASP A 1 172 ? 1.373 -11.576 10.659 1.00 96.50 172 ASP A N 1
ATOM 1181 C CA . ASP A 1 172 ? 1.381 -10.153 10.281 1.00 96.50 172 ASP A CA 1
ATOM 1182 C C . ASP A 1 172 ? 0.921 -9.897 8.829 1.00 96.50 172 ASP A C 1
ATOM 1184 O O . ASP A 1 172 ? 1.485 -9.073 8.111 1.00 96.50 172 ASP A O 1
ATOM 1188 N N . LEU A 1 173 ? -0.136 -10.583 8.380 1.00 96.75 173 LEU A N 1
ATOM 1189 C CA . LEU A 1 173 ? -0.677 -10.467 7.020 1.00 96.75 173 LEU A CA 1
ATOM 1190 C C . LEU A 1 173 ? -2.079 -9.859 7.013 1.00 96.75 173 LEU A C 1
ATOM 1192 O O . LEU A 1 173 ? -2.907 -10.149 7.871 1.00 96.75 173 LEU A O 1
ATOM 1196 N N . ALA A 1 174 ? -2.397 -9.067 5.993 1.00 97.38 174 ALA A N 1
ATOM 1197 C CA . ALA A 1 174 ? -3.754 -8.598 5.747 1.00 97.38 174 ALA A CA 1
ATOM 1198 C C . ALA A 1 174 ? -4.081 -8.528 4.257 1.00 97.38 174 ALA A C 1
ATOM 1200 O O . ALA A 1 174 ? -3.228 -8.230 3.421 1.00 97.38 174 ALA A O 1
ATOM 1201 N N . VAL A 1 175 ? -5.354 -8.754 3.934 1.00 97.38 175 VAL A N 1
ATOM 1202 C CA . VAL A 1 175 ? -5.900 -8.549 2.593 1.00 97.38 175 VAL A CA 1
ATOM 1203 C C . VAL A 1 175 ? -6.886 -7.391 2.633 1.00 97.38 175 VAL A C 1
ATOM 1205 O O . VAL A 1 175 ? -7.843 -7.395 3.409 1.00 97.38 175 VAL A O 1
ATOM 1208 N N . VAL A 1 176 ? -6.674 -6.407 1.762 1.00 97.50 176 VAL A N 1
ATOM 1209 C CA . VAL A 1 176 ? -7.603 -5.293 1.539 1.00 97.50 176 VAL A CA 1
ATOM 1210 C C . VAL A 1 176 ? -8.189 -5.363 0.131 1.00 97.50 176 VAL A C 1
ATOM 1212 O O . VAL A 1 176 ? -7.551 -5.850 -0.798 1.00 97.50 176 VAL A O 1
ATOM 1215 N N . GLN A 1 177 ? -9.413 -4.873 -0.024 1.00 96.81 177 GLN A N 1
ATOM 1216 C CA . GLN A 1 177 ? -10.149 -4.810 -1.283 1.00 96.81 177 GLN A CA 1
ATOM 1217 C C . GLN A 1 177 ? -10.282 -3.350 -1.706 1.00 96.81 177 GLN A C 1
ATOM 1219 O O . GLN A 1 177 ? -10.893 -2.563 -0.981 1.00 96.81 177 GLN A O 1
ATOM 1224 N N . VAL A 1 178 ? -9.732 -2.985 -2.865 1.00 96.38 178 VAL A N 1
ATOM 1225 C CA . VAL A 1 178 ? -9.954 -1.667 -3.488 1.00 96.38 178 VAL A CA 1
ATOM 1226 C C . VAL A 1 178 ? -11.252 -1.640 -4.288 1.00 96.38 178 VAL A C 1
ATOM 1228 O O . VAL A 1 178 ? -11.679 -2.653 -4.839 1.00 96.38 178 VAL A O 1
ATOM 1231 N N . HIS A 1 179 ? -11.867 -0.463 -4.383 1.00 90.62 179 HIS A N 1
ATOM 1232 C CA . HIS A 1 179 ? -13.119 -0.248 -5.116 1.00 90.62 179 HIS A CA 1
ATOM 1233 C C . HIS A 1 179 ? -12.943 0.828 -6.192 1.00 90.62 179 HIS A C 1
ATOM 1235 O O . HIS A 1 179 ? -12.224 1.803 -5.976 1.00 90.62 179 HIS A O 1
ATOM 1241 N N . GLY A 1 180 ? -13.624 0.674 -7.333 1.00 88.25 180 GLY A N 1
ATOM 1242 C CA . GLY A 1 180 ? -13.650 1.684 -8.402 1.00 88.25 180 GLY A CA 1
ATOM 1243 C C . GLY A 1 180 ? -12.369 1.799 -9.240 1.00 88.25 180 GLY A C 1
ATOM 1244 O O . GLY A 1 180 ? -12.112 2.862 -9.798 1.00 88.25 180 GLY A O 1
ATOM 1245 N N . VAL A 1 181 ? -11.563 0.735 -9.325 1.00 88.00 181 VAL A N 1
ATOM 1246 C CA . VAL A 1 181 ? -10.347 0.682 -10.156 1.00 88.00 181 VAL A CA 1
ATOM 1247 C C . VAL A 1 181 ? -10.349 -0.518 -11.099 1.00 88.00 181 VAL A C 1
ATOM 1249 O O . VAL A 1 181 ? -10.895 -1.576 -10.790 1.00 88.00 181 VAL A O 1
ATOM 1252 N N . HIS A 1 182 ? -9.716 -0.339 -12.258 1.00 86.75 182 HIS A N 1
ATOM 1253 C CA . HIS A 1 182 ? -9.641 -1.307 -13.351 1.00 86.75 182 HIS A CA 1
ATOM 1254 C C . HIS A 1 182 ? -8.218 -1.338 -13.930 1.00 86.75 182 HIS A C 1
ATOM 1256 O O . HIS A 1 182 ? -7.401 -0.479 -13.605 1.00 86.75 182 HIS A O 1
ATOM 1262 N N . GLY A 1 183 ? -7.911 -2.321 -14.783 1.00 86.44 183 GLY A N 1
ATOM 1263 C CA . GLY A 1 183 ? -6.579 -2.447 -15.397 1.00 86.44 183 GLY A CA 1
ATOM 1264 C C . GLY A 1 183 ? -5.470 -2.846 -14.415 1.00 86.44 183 GLY A C 1
ATOM 1265 O O . GLY A 1 183 ? -4.297 -2.580 -14.663 1.00 86.44 183 GLY A O 1
ATOM 1266 N N . LEU A 1 184 ? -5.835 -3.462 -13.287 1.00 90.56 184 LEU A N 1
ATOM 1267 C CA . LEU A 1 184 ? -4.884 -3.926 -12.284 1.00 90.56 184 LEU A CA 1
ATOM 1268 C C . LEU A 1 184 ? -4.007 -5.052 -12.845 1.00 90.56 184 LEU A C 1
ATOM 1270 O O . LEU A 1 184 ? -4.515 -5.979 -13.473 1.00 90.56 184 LEU A O 1
ATOM 1274 N N . THR A 1 185 ? -2.704 -4.986 -12.569 1.00 92.94 185 THR A N 1
ATOM 1275 C CA . THR A 1 185 ? -1.742 -6.056 -12.870 1.00 92.94 185 THR A CA 1
ATOM 1276 C C . THR A 1 185 ? -1.481 -6.843 -11.586 1.00 92.94 185 THR A C 1
ATOM 1278 O O . THR A 1 185 ? -0.912 -6.268 -10.659 1.00 92.94 185 THR A O 1
ATOM 1281 N N . PRO A 1 186 ? -1.918 -8.110 -11.471 1.00 93.38 186 PRO A N 1
ATOM 1282 C CA . PRO A 1 186 ? -1.573 -8.949 -10.330 1.00 93.38 186 PRO A CA 1
ATOM 1283 C C . PRO A 1 186 ? -0.104 -9.365 -10.378 1.00 93.38 186 PRO A C 1
ATOM 1285 O O . PRO A 1 186 ? 0.418 -9.677 -11.451 1.00 93.38 186 PRO A O 1
ATOM 1288 N N . LEU A 1 187 ? 0.535 -9.442 -9.213 1.00 91.81 187 LEU A N 1
ATOM 1289 C CA . LEU A 1 187 ? 1.859 -10.035 -9.091 1.00 91.81 187 LEU A CA 1
ATOM 1290 C C . LEU A 1 187 ? 1.741 -11.556 -9.302 1.00 91.81 187 LEU A C 1
ATOM 1292 O O . LEU A 1 187 ? 0.959 -12.190 -8.589 1.00 91.81 187 LEU A O 1
ATOM 1296 N N . PRO A 1 188 ? 2.503 -12.167 -10.229 1.00 85.19 188 PRO A N 1
ATOM 1297 C CA . PRO A 1 188 ? 2.581 -13.619 -10.320 1.00 85.19 188 PRO A CA 1
ATOM 1298 C C . PRO A 1 188 ? 3.167 -14.177 -9.021 1.00 85.19 188 PRO A C 1
ATOM 1300 O O . PRO A 1 188 ? 4.285 -13.824 -8.644 1.00 85.19 188 PRO A O 1
ATOM 1303 N N . LEU A 1 189 ? 2.402 -15.025 -8.337 1.00 81.12 189 LEU A N 1
ATOM 1304 C CA . LEU A 1 189 ? 2.863 -15.777 -7.175 1.00 81.12 189 LEU A CA 1
ATOM 1305 C C . LEU A 1 189 ? 3.227 -17.190 -7.628 1.00 81.12 189 LEU A C 1
ATOM 1307 O O . LEU A 1 189 ? 2.504 -17.786 -8.425 1.00 81.12 189 LEU A O 1
ATOM 1311 N N . ASP A 1 190 ? 4.348 -17.693 -7.127 1.00 82.44 190 ASP A N 1
ATOM 1312 C CA . ASP A 1 190 ? 4.821 -19.046 -7.411 1.00 82.44 190 ASP A CA 1
ATOM 1313 C C . ASP A 1 190 ? 4.051 -20.076 -6.570 1.00 82.44 190 ASP A C 1
ATOM 1315 O O . ASP A 1 190 ? 3.675 -19.792 -5.426 1.00 82.44 190 ASP A O 1
ATOM 1319 N N . HIS A 1 191 ? 3.820 -21.272 -7.112 1.00 77.25 191 HIS A N 1
ATOM 1320 C CA . HIS A 1 191 ? 3.186 -22.354 -6.359 1.00 77.25 191 HIS A CA 1
ATOM 1321 C C . HIS A 1 191 ? 4.246 -23.265 -5.732 1.00 77.25 191 HIS A C 1
ATOM 1323 O O . HIS A 1 191 ? 5.210 -23.627 -6.406 1.00 77.25 191 HIS A O 1
ATOM 1329 N N . PRO A 1 192 ? 4.057 -23.739 -4.485 1.00 55.50 192 PRO A N 1
ATOM 1330 C CA . PRO A 1 192 ? 4.932 -24.741 -3.880 1.00 55.50 192 PRO A CA 1
ATOM 1331 C C . PRO A 1 192 ? 4.751 -26.102 -4.581 1.00 55.50 192 PRO A C 1
ATOM 1333 O O . PRO A 1 192 ? 4.006 -26.967 -4.125 1.00 55.50 192 PRO A O 1
ATOM 1336 N N . GLY A 1 193 ? 5.417 -26.268 -5.723 1.00 63.97 193 GLY A N 1
ATOM 1337 C CA . GLY A 1 193 ? 5.279 -27.412 -6.623 1.00 63.97 193 GLY A CA 1
ATOM 1338 C C . GLY A 1 193 ? 5.757 -27.121 -8.048 1.00 63.97 193 GLY A C 1
ATOM 1339 O O . GLY A 1 193 ? 6.304 -28.024 -8.687 1.00 63.97 193 GLY A O 1
ATOM 1340 N N . ASP A 1 194 ? 5.635 -25.873 -8.512 1.00 66.44 194 ASP A N 1
ATOM 1341 C CA . ASP A 1 194 ? 6.229 -25.443 -9.778 1.00 66.44 194 ASP A CA 1
ATOM 1342 C C . ASP A 1 194 ? 7.760 -25.474 -9.647 1.00 66.44 194 ASP A C 1
ATOM 1344 O O . ASP A 1 194 ? 8.348 -24.939 -8.707 1.00 66.44 194 ASP A O 1
ATOM 1348 N N . ARG A 1 195 ? 8.435 -26.175 -10.566 1.00 60.78 195 ARG A N 1
ATOM 1349 C CA . ARG A 1 195 ? 9.904 -26.232 -10.598 1.00 60.78 195 ARG A CA 1
ATOM 1350 C C . ARG A 1 195 ? 10.424 -25.127 -11.513 1.00 60.78 195 ARG A C 1
ATOM 1352 O O . ARG A 1 195 ? 10.182 -25.213 -12.720 1.00 60.78 195 ARG A O 1
ATOM 1359 N N . PRO A 1 196 ? 11.205 -24.152 -11.011 1.00 60.97 196 PRO A N 1
ATOM 1360 C CA . PRO A 1 196 ? 11.768 -23.115 -11.862 1.00 60.97 196 PRO A CA 1
ATOM 1361 C C . PRO A 1 196 ? 12.641 -23.721 -12.971 1.00 60.97 196 PRO A C 1
ATOM 1363 O O . PRO A 1 196 ? 13.695 -24.297 -12.705 1.00 60.97 196 PRO A O 1
ATOM 1366 N N . GLY A 1 197 ? 12.209 -23.573 -14.226 1.00 60.06 197 GLY A N 1
ATOM 1367 C CA . GLY A 1 197 ? 13.032 -23.877 -15.400 1.00 60.06 197 GLY A CA 1
ATOM 1368 C C . GLY A 1 197 ? 12.972 -25.304 -15.958 1.00 60.06 197 GLY A C 1
ATOM 1369 O O . GLY A 1 197 ? 13.895 -25.681 -16.678 1.00 60.06 197 GLY A O 1
ATOM 1370 N N . VAL A 1 198 ? 11.920 -26.091 -15.700 1.00 55.41 198 VAL A N 1
ATOM 1371 C CA . VAL A 1 198 ? 11.636 -27.283 -16.526 1.00 55.41 198 VAL A CA 1
ATOM 1372 C C . VAL A 1 198 ? 10.731 -26.866 -17.695 1.00 55.41 198 VAL A C 1
ATOM 1374 O O . VAL A 1 198 ? 9.561 -26.593 -17.455 1.00 55.41 198 VAL A O 1
ATOM 1377 N N . PRO A 1 199 ? 11.225 -26.780 -18.946 1.00 56.16 199 PRO A N 1
ATOM 1378 C CA . PRO A 1 199 ? 10.348 -26.572 -20.092 1.00 56.16 199 PRO A CA 1
ATOM 1379 C C . PRO A 1 199 ? 9.533 -27.841 -20.357 1.00 56.16 199 PRO A C 1
ATOM 1381 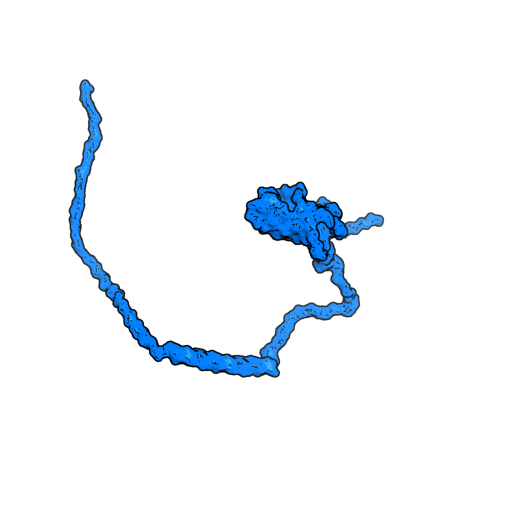O O . PRO A 1 199 ? 10.101 -28.937 -20.436 1.00 56.16 199 PRO A O 1
ATOM 1384 N N . ASP A 1 200 ? 8.222 -27.681 -20.533 1.00 56.56 200 ASP A N 1
ATOM 1385 C CA . ASP A 1 200 ? 7.326 -28.768 -20.921 1.00 56.56 200 ASP A CA 1
ATOM 1386 C C . ASP A 1 200 ? 7.796 -29.384 -22.241 1.00 56.56 200 ASP A C 1
ATOM 1388 O O . ASP A 1 200 ? 7.869 -28.719 -23.280 1.00 56.56 200 ASP A O 1
ATOM 1392 N N . ARG A 1 201 ? 8.149 -30.672 -22.202 1.00 54.25 201 ARG A N 1
ATOM 1393 C CA . ARG A 1 201 ? 8.464 -31.433 -23.410 1.00 54.25 201 ARG A CA 1
ATOM 1394 C C . ARG A 1 201 ? 7.167 -31.963 -24.008 1.00 54.25 201 ARG A C 1
ATOM 1396 O O . ARG A 1 201 ? 6.584 -32.897 -23.463 1.00 54.25 201 ARG A O 1
ATOM 1403 N N . ASN A 1 202 ? 6.765 -31.354 -25.118 1.00 52.19 202 ASN A N 1
ATOM 1404 C CA . ASN A 1 202 ? 5.808 -31.913 -26.071 1.00 52.19 202 ASN A CA 1
ATOM 1405 C C . ASN A 1 202 ? 6.423 -33.093 -26.839 1.00 52.19 202 ASN A C 1
ATOM 1407 O O . ASN A 1 202 ? 7.629 -32.999 -27.163 1.00 52.19 202 ASN A O 1
#

Mean predicted aligned error: 19.64 Å

Solvent-accessible surface area (backbone atoms only — not comparable to full-atom values): 12753 Å² total; per-residue (Å²): 141,79,90,79,93,88,82,87,89,88,89,89,88,84,90,84,86,78,89,87,89,81,89,81,90,74,84,80,73,80,78,76,75,78,74,79,86,80,48,69,66,59,52,50,52,51,52,51,53,50,49,52,52,52,49,51,54,51,50,54,51,49,58,47,38,63,77,67,55,72,67,74,76,80,77,67,90,67,85,69,81,78,61,91,87,64,67,101,63,76,59,67,88,40,71,69,36,47,47,65,67,43,46,66,14,37,32,41,38,42,27,36,10,71,69,74,69,42,72,34,69,43,58,32,36,27,65,35,77,83,34,39,29,44,33,45,23,77,40,47,39,45,33,72,77,43,40,49,50,39,38,37,34,40,68,84,69,52,72,37,51,40,44,81,75,50,68,39,80,91,77,40,32,24,36,33,37,46,54,98,79,76,90,64,45,46,47,89,76,84,58,101,78,70,65,92,85,70,78,85,82,128

InterPro domains:
  IPR001940 Peptidase S1C [PR00834] (131-143)
  IPR001940 Peptidase S1C [PR00834] (156-176)
  IPR009003 Peptidase S1, PA clan [SSF50494] (93-191)

Sequence (202 aa):
MDEGIPTSPGTPGDTTGNTPALAQDGTTGAVVVRRRSRSRGTFVVGALVLCVLSGAVGGLTGASLERTGGLEAVQLPQPGPPPPGRPPGRPPGDVAGIAARALPSVVTLRVTGTGTGEQATGTGFVIDTRGRILTTNHVVAPAVLAGGRITVTFSSGVTARATVVGSDAGYDLAVVQVHGVHGLTPLPLDHPGDRPGVPDRN

Organism: NCBI:txid3238631

Radius of gyration: 40.44 Å; Cα contacts (8 Å, |Δi|>4): 235; chains: 1; bounding box: 60×78×125 Å